Protein AF-X1CML1-F1 (afdb_monomer)

Organism: NCBI:txid412755

InterPro domains:
  IPR011712 Signal transduction histidine kinase, subgroup 3, dimerisation and phosphoacceptor domain [PF07730] (137-203)
  IPR036890 Histidine kinase/HSP90-like ATPase superfamily [G3DSA:3.30.565.10] (212-303)
  IPR036890 Histidine kinase/HSP90-like ATPase superfamily [SSF55874] (206-292)
  IPR050482 Sensor Histidine Kinase Two-Component System [PTHR24421] (51-301)

Mean predicted aligned error: 15.42 Å

Nearest PDB structures (foldseek):
  3gig-assembly1_B  TM=4.351E-01  e=1.467E-04  Bacillus subtilis
  3ehg-assembly1_A  TM=7.414E-01  e=1.275E-02  Bacillus subtilis
  3ehf-assembly2_D  TM=4.963E-01  e=2.776E-03  Bacillus subtilis

Radius of gyration: 48.77 Å; Cα contacts (8 Å, |Δi|>4): 291; chains: 1; bounding box: 83×43×148 Å

Structure (mmCIF, N/CA/C/O backbone):
data_AF-X1CML1-F1
#
_entry.id   AF-X1CML1-F1
#
loop_
_atom_site.group_PDB
_atom_site.id
_atom_site.type_symbol
_atom_site.label_atom_id
_atom_site.label_alt_id
_atom_site.label_comp_id
_atom_site.label_asym_id
_atom_site.label_entity_id
_atom_site.label_seq_id
_atom_site.pdbx_PDB_ins_code
_atom_site.Cartn_x
_atom_site.Cartn_y
_atom_site.Cartn_z
_atom_site.occupancy
_atom_site.B_iso_or_equiv
_atom_site.auth_seq_id
_atom_site.auth_comp_id
_atom_site.auth_asym_id
_atom_site.auth_atom_id
_atom_site.pdbx_PDB_model_num
ATOM 1 N N . GLY A 1 1 ? 26.686 1.809 -70.672 1.00 67.31 1 GLY A N 1
ATOM 2 C CA . GLY A 1 1 ? 27.998 1.589 -70.026 1.00 67.31 1 GLY A CA 1
ATOM 3 C C . GLY A 1 1 ? 28.507 2.849 -69.355 1.00 67.31 1 GLY A C 1
ATOM 4 O O . GLY A 1 1 ? 28.421 2.958 -68.142 1.00 67.31 1 GLY A O 1
ATOM 5 N N . ILE A 1 2 ? 28.957 3.831 -70.140 1.00 73.81 2 ILE A N 1
ATOM 6 C CA . ILE A 1 2 ? 29.642 5.040 -69.643 1.00 73.81 2 ILE A CA 1
ATOM 7 C C . ILE A 1 2 ? 28.790 5.858 -68.649 1.00 73.81 2 ILE A C 1
ATOM 9 O O . ILE A 1 2 ? 29.277 6.202 -67.576 1.00 73.81 2 ILE A O 1
ATOM 13 N N . LEU A 1 3 ? 27.500 6.084 -68.936 1.00 79.25 3 LEU A N 1
ATOM 14 C CA . LEU A 1 3 ? 26.585 6.796 -68.023 1.00 79.25 3 LEU A CA 1
ATOM 15 C C . LEU A 1 3 ? 26.390 6.076 -66.675 1.00 79.25 3 LEU A C 1
ATOM 17 O O . LEU A 1 3 ? 26.386 6.716 -65.627 1.00 79.25 3 LEU A O 1
ATOM 21 N N . ALA A 1 4 ? 26.295 4.742 -66.690 1.00 77.06 4 ALA A N 1
ATOM 22 C CA . ALA A 1 4 ? 26.201 3.936 -65.471 1.00 77.06 4 ALA A CA 1
ATOM 23 C C . ALA A 1 4 ? 27.500 4.008 -64.645 1.00 77.06 4 ALA A C 1
ATOM 25 O O . ALA A 1 4 ? 27.450 4.133 -63.422 1.00 77.06 4 ALA A O 1
ATOM 26 N N . GLY A 1 5 ? 28.661 4.024 -65.313 1.00 79.38 5 GLY A N 1
ATOM 27 C CA . GLY A 1 5 ? 29.958 4.243 -64.667 1.00 79.38 5 GLY A CA 1
ATOM 28 C C . GLY A 1 5 ? 30.065 5.617 -63.995 1.00 79.38 5 GLY A C 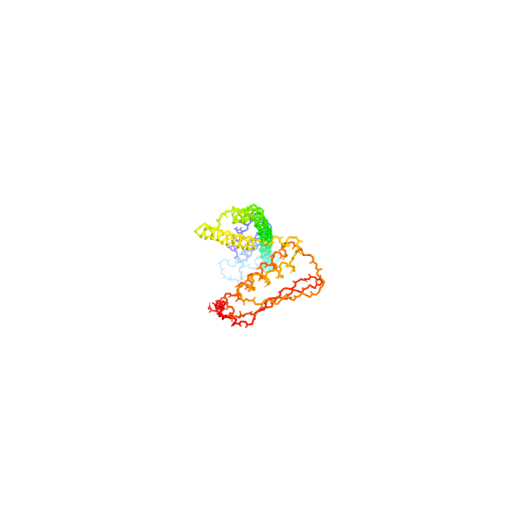1
ATOM 29 O O . GLY A 1 5 ? 30.522 5.715 -62.858 1.00 79.38 5 GLY A O 1
ATOM 30 N N . LEU A 1 6 ? 29.570 6.678 -64.642 1.00 82.94 6 LEU A N 1
ATOM 31 C CA . LEU A 1 6 ? 29.530 8.026 -64.059 1.00 82.94 6 LEU A CA 1
ATOM 32 C C . LEU A 1 6 ? 28.611 8.106 -62.828 1.00 82.94 6 LEU A C 1
ATOM 34 O O . LEU A 1 6 ? 28.981 8.730 -61.831 1.00 82.94 6 LEU A O 1
ATOM 38 N N . GLY A 1 7 ? 27.451 7.442 -62.863 1.00 84.75 7 GLY A N 1
ATOM 39 C CA . GLY A 1 7 ? 26.531 7.367 -61.723 1.00 84.75 7 GLY A CA 1
ATOM 40 C C . GLY A 1 7 ? 27.147 6.672 -60.504 1.00 84.75 7 GLY A C 1
ATOM 41 O O . GLY A 1 7 ? 27.091 7.200 -59.392 1.00 84.75 7 GLY A O 1
ATOM 42 N N . LEU A 1 8 ? 27.811 5.532 -60.712 1.00 84.75 8 LEU A N 1
ATOM 43 C CA . LEU A 1 8 ? 28.500 4.800 -59.642 1.00 84.75 8 LEU A CA 1
ATOM 44 C C . LEU A 1 8 ? 29.708 5.567 -59.093 1.00 84.75 8 LEU A C 1
ATOM 46 O O . LEU A 1 8 ? 29.960 5.523 -57.891 1.00 84.75 8 LEU A O 1
ATOM 50 N N . ARG A 1 9 ? 30.419 6.324 -59.937 1.00 86.75 9 ARG A N 1
ATOM 51 C CA . ARG A 1 9 ? 31.529 7.180 -59.497 1.00 86.75 9 ARG A CA 1
ATOM 52 C C . ARG A 1 9 ? 31.056 8.313 -58.585 1.00 86.75 9 ARG A C 1
ATOM 54 O O . ARG A 1 9 ? 31.696 8.552 -57.566 1.00 86.75 9 ARG A O 1
ATOM 61 N N . ARG A 1 10 ? 29.934 8.971 -58.903 1.00 87.75 10 ARG A N 1
ATOM 62 C CA . ARG A 1 10 ? 29.333 9.983 -58.010 1.00 87.75 10 ARG A CA 1
ATOM 63 C C . ARG A 1 10 ? 28.918 9.373 -56.674 1.00 87.75 10 ARG A C 1
ATOM 65 O O . ARG A 1 10 ? 29.202 9.941 -55.627 1.00 87.75 10 ARG A O 1
ATO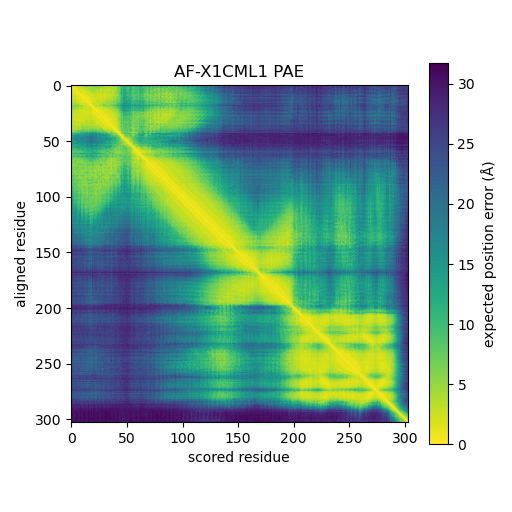M 72 N N . ARG A 1 11 ? 28.312 8.183 -56.707 1.00 85.88 11 ARG A N 1
ATOM 73 C CA . ARG A 1 11 ? 27.914 7.463 -55.491 1.00 85.88 11 ARG A CA 1
ATOM 74 C C . ARG A 1 11 ? 29.116 7.041 -54.647 1.00 85.88 11 ARG A C 1
ATOM 76 O O . ARG A 1 11 ? 29.052 7.128 -53.430 1.00 85.88 11 ARG A O 1
ATOM 83 N N . ALA A 1 12 ? 30.227 6.661 -55.278 1.00 85.00 12 ALA A N 1
ATOM 84 C CA . ALA A 1 12 ? 31.472 6.386 -54.572 1.00 85.00 12 ALA A CA 1
ATOM 85 C C . ALA A 1 12 ? 32.023 7.625 -53.852 1.00 85.00 12 ALA A C 1
ATOM 87 O O . ALA A 1 12 ? 32.421 7.507 -52.702 1.00 85.00 12 ALA A O 1
ATOM 88 N N . GLN A 1 13 ? 32.003 8.797 -54.497 1.00 86.44 13 GLN A N 1
ATOM 89 C CA . GLN A 1 13 ? 32.448 10.055 -53.880 1.00 86.44 13 GLN A CA 1
ATOM 90 C C . GLN A 1 13 ? 31.573 10.452 -52.688 1.00 86.44 13 GLN A C 1
ATOM 92 O O . GLN A 1 13 ? 32.092 10.880 -51.665 1.00 86.44 13 GLN A O 1
ATOM 97 N N . GLN A 1 14 ? 30.257 10.267 -52.798 1.00 86.88 14 GLN A N 1
ATOM 98 C CA . GLN A 1 14 ? 29.329 10.534 -51.699 1.00 86.88 14 GLN A CA 1
ATOM 99 C C . GLN A 1 14 ? 29.583 9.602 -50.502 1.00 86.88 14 GLN A C 1
ATOM 101 O O . GLN A 1 14 ? 29.662 10.053 -49.367 1.00 86.88 14 GLN A O 1
ATOM 106 N N . VAL A 1 15 ? 29.788 8.310 -50.760 1.00 87.06 15 VAL A N 1
ATOM 107 C CA . VAL A 1 15 ? 30.087 7.309 -49.722 1.00 87.06 15 VAL A CA 1
ATOM 108 C C . VAL A 1 15 ? 31.471 7.532 -49.084 1.00 87.06 15 VAL A C 1
ATOM 110 O O . VAL A 1 15 ? 31.655 7.249 -47.903 1.00 87.06 15 VAL A O 1
ATOM 113 N N . GLU A 1 16 ? 32.441 8.060 -49.836 1.00 87.31 16 GLU A N 1
ATOM 114 C CA . GLU A 1 16 ? 33.771 8.455 -49.335 1.00 87.31 16 GLU A CA 1
ATOM 115 C C . GLU A 1 16 ? 33.676 9.679 -48.406 1.00 87.31 16 GLU A C 1
ATOM 117 O O . GLU A 1 16 ? 34.306 9.703 -47.355 1.00 87.31 16 GLU A O 1
ATOM 122 N N . GLN A 1 17 ? 32.808 10.649 -48.719 1.00 86.69 17 GLN A N 1
ATOM 123 C CA . GLN A 1 17 ? 32.516 11.783 -47.827 1.00 86.69 17 GLN A CA 1
ATOM 124 C C . GLN A 1 17 ? 31.834 11.356 -46.519 1.00 86.69 17 GLN A C 1
ATOM 126 O O . GLN A 1 17 ? 31.996 12.014 -45.497 1.00 86.69 17 GLN A O 1
ATOM 131 N N . GLU A 1 18 ? 31.109 10.238 -46.533 1.00 84.81 18 GLU A N 1
ATOM 132 C CA . GLU A 1 18 ? 30.499 9.621 -45.349 1.00 84.81 18 GLU A CA 1
ATOM 133 C C . GLU A 1 18 ? 31.487 8.732 -44.559 1.00 84.81 18 GLU A C 1
ATOM 135 O O . GLU A 1 18 ? 31.080 8.029 -43.636 1.00 84.81 18 GLU A O 1
ATOM 140 N N . GLY A 1 19 ? 32.780 8.731 -44.917 1.00 83.44 19 GLY A N 1
ATOM 141 C CA . GLY A 1 19 ? 33.841 7.994 -44.217 1.00 83.44 19 GLY A CA 1
ATOM 142 C C . GLY A 1 19 ? 33.873 6.487 -44.499 1.00 83.44 19 GLY A C 1
ATOM 143 O O . GLY A 1 19 ? 34.528 5.729 -43.784 1.00 83.44 19 GLY A O 1
ATOM 144 N N . ARG A 1 20 ? 33.161 6.013 -45.531 1.00 81.19 20 ARG A N 1
ATOM 145 C CA . ARG A 1 20 ? 33.022 4.582 -45.861 1.00 81.19 20 ARG A CA 1
ATOM 146 C C . ARG A 1 20 ? 33.944 4.167 -47.009 1.00 81.19 20 ARG A C 1
ATOM 148 O O . ARG A 1 20 ? 33.506 3.683 -48.058 1.00 81.19 20 ARG A O 1
ATOM 155 N N . ASP A 1 21 ? 35.249 4.298 -46.791 1.00 83.94 21 ASP A N 1
ATOM 156 C CA . ASP A 1 21 ? 36.294 4.130 -47.816 1.00 83.94 21 ASP A CA 1
ATOM 157 C C . ASP A 1 21 ? 36.277 2.768 -48.525 1.00 83.94 21 ASP A C 1
ATOM 159 O O . ASP A 1 21 ? 36.508 2.674 -49.737 1.00 83.94 21 ASP A O 1
ATOM 163 N N . ASN A 1 22 ? 35.968 1.694 -47.791 1.00 81.50 22 ASN A N 1
ATOM 164 C CA . ASN A 1 22 ? 35.892 0.340 -48.343 1.00 81.50 22 ASN A CA 1
ATOM 165 C C . ASN A 1 22 ? 34.715 0.173 -49.314 1.00 81.50 22 ASN A C 1
ATOM 167 O O . ASN A 1 22 ? 34.867 -0.442 -50.374 1.00 81.50 22 ASN A O 1
ATOM 171 N N . LEU A 1 23 ? 33.557 0.752 -48.993 1.00 83.56 23 LEU A N 1
ATOM 172 C CA . LEU A 1 23 ? 32.376 0.724 -49.854 1.00 83.56 23 LEU A CA 1
ATOM 173 C C . LEU A 1 23 ? 32.568 1.647 -51.069 1.00 83.56 23 LEU A C 1
ATOM 175 O O . LEU A 1 23 ? 32.276 1.254 -52.202 1.00 83.56 23 LEU A O 1
ATOM 179 N N . ALA A 1 24 ? 33.170 2.823 -50.865 1.00 85.88 24 ALA A N 1
ATOM 180 C CA . ALA A 1 24 ? 33.556 3.734 -51.941 1.00 85.88 24 ALA A CA 1
ATOM 181 C C . ALA A 1 24 ? 34.539 3.080 -52.930 1.00 85.88 24 ALA A C 1
ATOM 183 O O . ALA A 1 24 ? 34.418 3.243 -54.147 1.00 85.88 24 ALA A O 1
ATOM 184 N N . ARG A 1 25 ? 35.501 2.284 -52.441 1.00 86.19 25 ARG A N 1
ATOM 185 C CA . ARG A 1 25 ? 36.434 1.521 -53.289 1.00 86.19 25 ARG A CA 1
ATOM 186 C C . ARG A 1 25 ? 35.708 0.504 -54.175 1.00 86.19 25 ARG A C 1
ATOM 188 O O . ARG A 1 25 ? 36.001 0.441 -55.367 1.00 86.19 25 ARG A O 1
ATOM 195 N N . ARG A 1 26 ? 34.726 -0.231 -53.637 1.00 85.38 26 ARG A N 1
ATOM 196 C CA . ARG A 1 26 ? 33.908 -1.195 -54.406 1.00 85.38 26 ARG A CA 1
ATOM 197 C C . ARG A 1 26 ? 33.092 -0.505 -55.502 1.00 85.38 26 ARG A C 1
ATOM 199 O O . ARG A 1 26 ? 33.099 -0.950 -56.650 1.00 85.38 26 ARG A O 1
ATOM 206 N N . PHE A 1 27 ? 32.470 0.637 -55.195 1.00 86.62 27 PHE A N 1
ATOM 207 C CA . PHE A 1 27 ? 31.751 1.432 -56.198 1.00 86.62 27 PHE A CA 1
ATOM 208 C C . PHE A 1 27 ? 32.676 2.030 -57.273 1.00 86.62 27 PHE A C 1
ATOM 210 O O . PHE A 1 27 ? 32.288 2.068 -58.442 1.00 86.62 27 PHE A O 1
ATOM 217 N N . ARG A 1 28 ? 33.911 2.432 -56.931 1.00 86.94 28 ARG A N 1
ATOM 218 C CA . ARG A 1 28 ? 34.923 2.894 -57.906 1.00 86.94 28 ARG A CA 1
ATOM 219 C C . ARG A 1 28 ? 35.336 1.797 -58.888 1.00 86.94 28 ARG A C 1
ATOM 221 O O . ARG A 1 28 ? 35.380 2.058 -60.090 1.00 86.94 28 ARG A O 1
ATOM 228 N N . TRP A 1 29 ? 35.591 0.580 -58.407 1.00 84.69 29 TRP A N 1
ATOM 229 C CA . TRP A 1 29 ? 35.926 -0.554 -59.276 1.00 84.69 29 TRP A CA 1
ATOM 230 C C . TRP A 1 29 ? 34.762 -0.951 -60.185 1.00 84.69 29 TRP A C 1
ATOM 232 O O . TRP A 1 29 ? 34.973 -1.165 -61.377 1.00 84.69 29 TRP A O 1
ATOM 242 N N . ALA A 1 30 ? 33.527 -0.956 -59.673 1.00 83.06 30 ALA A N 1
ATOM 243 C CA . ALA A 1 30 ? 32.340 -1.167 -60.501 1.00 83.06 30 ALA A CA 1
ATOM 244 C C . ALA A 1 30 ? 32.170 -0.056 -61.559 1.00 83.06 30 ALA A C 1
ATOM 246 O O . ALA A 1 30 ? 31.867 -0.347 -62.716 1.00 83.06 30 ALA A O 1
ATOM 247 N N . ALA A 1 31 ? 32.419 1.210 -61.202 1.00 86.56 31 ALA A N 1
ATOM 248 C CA . ALA A 1 31 ? 32.359 2.344 -62.125 1.00 86.56 31 ALA A CA 1
ATOM 249 C C . ALA A 1 31 ? 33.382 2.235 -63.269 1.00 86.56 31 ALA A C 1
ATOM 251 O O . ALA A 1 31 ? 33.023 2.422 -64.434 1.00 86.56 31 ALA A O 1
ATOM 252 N N . LEU A 1 32 ? 34.635 1.892 -62.942 1.00 86.44 32 LEU A N 1
ATOM 253 C CA . LEU A 1 32 ? 35.688 1.596 -63.920 1.00 86.44 32 LEU A CA 1
ATOM 254 C C . LEU A 1 32 ? 35.286 0.406 -64.802 1.00 86.44 32 LEU A C 1
ATOM 256 O O . LEU A 1 32 ? 35.415 0.460 -66.026 1.00 86.44 32 LEU A O 1
ATOM 260 N N . GLY A 1 33 ? 34.686 -0.600 -64.165 1.00 82.12 33 GLY A N 1
ATOM 261 C CA . GLY A 1 33 ? 33.964 -1.713 -64.760 1.00 82.12 33 GLY A CA 1
ATOM 262 C C . GLY A 1 33 ? 33.080 -1.309 -65.943 1.00 82.12 33 GLY A C 1
ATOM 263 O O . GLY A 1 33 ? 33.308 -1.660 -67.103 1.00 82.12 33 GLY A O 1
ATOM 264 N N . PHE A 1 34 ? 32.056 -0.518 -65.633 1.00 84.19 34 PHE A N 1
ATOM 265 C CA . PHE A 1 34 ? 31.050 -0.054 -66.586 1.00 84.19 34 PHE A CA 1
ATOM 266 C C . PHE A 1 34 ? 31.588 0.919 -67.643 1.00 84.19 34 PHE A C 1
ATOM 268 O O . PHE A 1 34 ? 31.080 0.931 -68.772 1.00 84.19 34 PHE A O 1
ATOM 275 N N . ALA A 1 35 ? 32.593 1.730 -67.300 1.00 82.75 35 ALA A N 1
ATOM 276 C CA . ALA A 1 35 ? 33.241 2.648 -68.232 1.00 82.75 35 ALA A CA 1
ATOM 277 C C . ALA A 1 35 ? 34.026 1.882 -69.307 1.00 82.75 35 ALA A C 1
ATOM 279 O O . ALA A 1 35 ? 33.781 2.085 -70.497 1.00 82.75 35 ALA A O 1
ATOM 280 N N . MET A 1 36 ? 34.879 0.937 -68.898 1.00 80.00 36 MET A N 1
ATOM 281 C CA . MET A 1 36 ? 35.627 0.075 -69.819 1.00 80.00 36 MET A CA 1
ATOM 282 C C . MET A 1 36 ? 34.694 -0.816 -70.642 1.00 80.00 36 MET A C 1
ATOM 284 O O . MET A 1 36 ? 34.845 -0.897 -71.858 1.00 80.00 36 MET A O 1
ATOM 288 N N . TYR A 1 37 ? 33.664 -1.408 -70.025 1.00 78.62 37 TYR A N 1
ATOM 289 C CA . TYR A 1 37 ? 32.653 -2.168 -70.764 1.00 78.62 37 TYR A CA 1
ATOM 290 C C . TYR A 1 37 ? 31.969 -1.311 -71.843 1.00 78.62 37 TYR A C 1
ATOM 292 O O . TYR A 1 37 ? 31.793 -1.763 -72.972 1.00 78.62 37 TYR A O 1
ATOM 300 N N . GLY A 1 38 ? 31.643 -0.052 -71.528 1.00 79.25 38 GLY A N 1
ATOM 301 C CA . GLY A 1 38 ? 31.105 0.910 -72.491 1.00 79.25 38 GLY A CA 1
ATOM 302 C C . GLY A 1 38 ? 32.050 1.217 -73.655 1.00 79.25 38 GLY A C 1
ATOM 303 O O . GLY A 1 38 ? 31.585 1.279 -74.787 1.00 79.25 38 GLY A O 1
ATOM 304 N N . LEU A 1 39 ? 33.358 1.343 -73.405 1.00 79.62 39 LEU A N 1
ATOM 305 C CA . LEU A 1 39 ? 34.362 1.555 -74.457 1.00 79.62 39 LEU A CA 1
ATOM 306 C C . LEU A 1 39 ? 34.450 0.364 -75.418 1.00 79.62 39 LEU A C 1
ATOM 308 O O . LEU A 1 39 ? 34.566 0.555 -76.624 1.00 79.62 39 LEU A O 1
ATOM 312 N N . THR A 1 40 ? 34.307 -0.870 -74.921 1.00 74.88 40 THR A N 1
ATOM 313 C CA . THR A 1 40 ? 34.318 -2.048 -75.807 1.00 74.88 40 THR A CA 1
ATOM 314 C C . THR A 1 40 ? 33.126 -2.115 -76.767 1.00 74.88 40 THR A C 1
ATOM 316 O O . THR A 1 40 ? 33.189 -2.878 -77.727 1.00 74.88 40 THR A O 1
ATOM 319 N N . GLN A 1 41 ? 32.047 -1.351 -76.540 1.00 72.81 41 GLN A N 1
ATOM 320 C CA . GLN A 1 41 ? 30.880 -1.289 -77.437 1.00 72.81 41 GLN A CA 1
ATOM 321 C C . GLN A 1 41 ? 31.132 -0.441 -78.692 1.00 72.81 41 GLN A C 1
ATOM 323 O O . GLN A 1 41 ? 30.349 -0.510 -79.631 1.00 72.81 41 GLN A O 1
ATOM 328 N N . ILE A 1 42 ? 32.227 0.328 -78.725 1.00 74.00 42 ILE A N 1
ATOM 329 C CA . ILE A 1 42 ? 32.651 1.092 -79.908 1.00 74.00 42 ILE A CA 1
ATOM 330 C C . ILE A 1 42 ? 33.073 0.136 -81.041 1.00 74.00 42 ILE A C 1
ATOM 332 O O . ILE A 1 42 ? 32.903 0.455 -82.212 1.00 74.00 42 ILE A O 1
ATOM 336 N N . PHE A 1 43 ? 33.541 -1.071 -80.694 1.00 67.12 43 PHE A N 1
ATOM 337 C CA . PHE A 1 43 ? 33.844 -2.135 -81.650 1.00 67.12 43 PHE A CA 1
ATOM 338 C C . PHE A 1 43 ? 32.583 -2.939 -81.988 1.00 67.12 43 PHE A C 1
ATOM 340 O O . PHE A 1 43 ? 32.073 -3.711 -81.162 1.00 67.12 43 PHE A O 1
ATOM 347 N N . VAL A 1 44 ? 32.103 -2.758 -83.218 1.00 65.56 44 VAL A N 1
ATOM 348 C CA . VAL A 1 44 ? 30.919 -3.429 -83.774 1.00 65.56 44 VAL A CA 1
ATOM 349 C C . VAL A 1 44 ? 31.369 -4.622 -84.634 1.00 65.56 44 VAL A C 1
ATOM 351 O O . VAL A 1 44 ? 32.548 -4.745 -84.977 1.00 65.56 44 VAL A O 1
ATOM 354 N N . GLY A 1 45 ? 30.463 -5.561 -84.919 1.00 63.62 45 GLY A N 1
ATOM 355 C CA . GLY A 1 45 ? 30.736 -6.646 -85.869 1.00 63.62 45 GLY A CA 1
ATOM 356 C C . GLY A 1 45 ? 31.035 -6.116 -87.283 1.00 63.62 45 GLY A C 1
ATOM 357 O O . GLY A 1 45 ? 30.741 -4.952 -87.560 1.00 63.62 45 GLY A O 1
ATOM 358 N N . PRO A 1 46 ? 31.610 -6.945 -88.175 1.00 58.56 46 PRO A N 1
ATOM 359 C CA . PRO A 1 46 ? 31.896 -6.554 -89.553 1.00 58.56 46 PRO A CA 1
ATOM 360 C C . PRO A 1 46 ? 30.607 -6.126 -90.258 1.00 58.56 46 PRO A C 1
ATOM 362 O O . PRO A 1 46 ? 29.729 -6.948 -90.508 1.00 58.56 46 PRO A O 1
ATOM 365 N N . ILE A 1 47 ? 30.491 -4.833 -90.547 1.00 60.97 47 ILE A N 1
ATOM 366 C CA . ILE A 1 47 ? 29.419 -4.249 -91.349 1.00 60.97 47 ILE A CA 1
ATOM 367 C C . ILE A 1 47 ? 30.096 -3.287 -92.324 1.00 60.97 47 ILE A C 1
ATOM 369 O O . ILE A 1 47 ? 30.890 -2.444 -91.901 1.00 60.97 47 ILE A O 1
ATOM 373 N N . ASP A 1 48 ? 29.769 -3.393 -93.610 1.00 60.72 48 ASP A N 1
ATOM 374 C CA . ASP A 1 48 ? 30.312 -2.546 -94.680 1.00 60.72 48 ASP A CA 1
ATOM 375 C C . ASP A 1 48 ? 29.652 -1.157 -94.691 1.00 60.72 48 ASP A C 1
ATOM 377 O O . ASP A 1 48 ? 29.060 -0.713 -95.671 1.00 60.72 48 ASP A O 1
ATOM 381 N N . MET A 1 49 ? 29.717 -0.457 -93.560 1.00 64.75 49 MET A N 1
ATOM 382 C CA . MET A 1 49 ? 29.306 0.938 -93.431 1.00 64.75 49 MET A CA 1
ATOM 383 C C . MET A 1 49 ? 30.366 1.707 -92.645 1.00 64.75 49 MET A C 1
ATOM 385 O O . MET A 1 49 ? 30.918 1.214 -91.664 1.00 64.75 49 MET A O 1
ATOM 389 N N . PHE A 1 50 ? 30.659 2.935 -93.060 1.00 60.94 50 PHE A N 1
ATOM 390 C CA . PHE A 1 50 ? 31.545 3.834 -92.320 1.00 60.94 50 PHE A CA 1
ATOM 391 C C . PHE A 1 50 ? 30.843 4.319 -91.031 1.00 60.94 50 PHE A C 1
ATOM 393 O O . PHE A 1 50 ? 29.683 4.725 -91.122 1.00 60.94 50 PHE A O 1
ATOM 400 N N . PRO A 1 51 ? 31.474 4.302 -89.834 1.00 57.12 51 PRO A N 1
ATOM 401 C CA . PRO A 1 51 ? 32.873 3.977 -89.525 1.00 57.12 51 PRO A CA 1
ATOM 402 C C . PRO A 1 51 ? 33.104 2.525 -89.044 1.00 57.12 51 PRO A C 1
ATOM 404 O O . PRO A 1 51 ? 34.181 2.211 -88.534 1.00 57.12 51 PRO A O 1
ATOM 407 N N . ALA A 1 52 ? 32.115 1.630 -89.155 1.00 59.72 52 ALA A N 1
ATOM 408 C CA . ALA A 1 52 ? 32.205 0.247 -88.667 1.00 59.72 52 ALA A CA 1
ATOM 409 C C . ALA A 1 52 ? 33.310 -0.567 -89.368 1.00 59.72 52 ALA A C 1
ATOM 411 O O . ALA A 1 52 ? 33.929 -1.428 -88.745 1.00 59.72 52 ALA A O 1
ATOM 412 N N . ASN A 1 53 ? 33.633 -0.234 -90.621 1.00 61.47 53 ASN A N 1
ATOM 413 C CA . ASN A 1 53 ? 34.786 -0.784 -91.339 1.00 61.47 53 ASN A CA 1
ATOM 414 C C . ASN A 1 53 ? 36.149 -0.409 -90.712 1.00 61.47 53 ASN A C 1
ATOM 416 O O . ASN A 1 53 ? 37.094 -1.187 -90.810 1.00 61.47 53 ASN A O 1
ATOM 420 N N . MET A 1 54 ? 36.253 0.744 -90.041 1.00 58.88 54 MET A N 1
ATOM 421 C CA . MET A 1 54 ? 37.470 1.203 -89.354 1.00 58.88 54 MET A CA 1
ATOM 422 C C . MET A 1 54 ? 37.557 0.709 -87.903 1.00 58.88 54 MET A C 1
ATOM 424 O O . MET A 1 54 ? 38.654 0.558 -87.370 1.00 58.88 54 MET A O 1
ATOM 428 N N . ILE A 1 55 ? 36.416 0.446 -87.256 1.00 62.28 55 ILE A N 1
ATOM 429 C CA . ILE A 1 55 ? 36.324 0.060 -85.839 1.00 62.28 55 ILE A CA 1
ATOM 430 C C . ILE A 1 55 ? 35.600 -1.288 -85.706 1.00 62.28 55 ILE A C 1
ATOM 432 O O . ILE A 1 55 ? 34.524 -1.410 -85.118 1.00 62.28 55 ILE A O 1
ATOM 436 N N . ASN A 1 56 ? 36.209 -2.329 -86.271 1.00 67.50 56 ASN A N 1
ATOM 437 C CA . ASN A 1 56 ? 35.677 -3.688 -86.236 1.00 67.50 56 ASN A CA 1
ATOM 438 C C . ASN A 1 56 ? 36.395 -4.543 -85.179 1.00 67.50 56 ASN A C 1
ATOM 440 O O . ASN A 1 56 ? 37.598 -4.407 -84.945 1.00 67.50 56 ASN A O 1
ATOM 444 N N . SER A 1 57 ? 35.668 -5.488 -84.588 1.00 70.00 57 SER A N 1
ATOM 445 C CA . SER A 1 57 ? 36.210 -6.573 -83.761 1.00 70.00 57 SER A CA 1
ATOM 446 C C . SER A 1 57 ? 37.461 -7.253 -84.348 1.00 70.00 57 SER A C 1
ATOM 448 O O . SER A 1 57 ? 38.392 -7.531 -83.597 1.00 70.00 57 SER A O 1
ATOM 450 N N . ALA A 1 58 ? 37.538 -7.452 -85.671 1.00 68.44 58 ALA A N 1
ATOM 451 C CA . ALA A 1 58 ? 38.699 -8.054 -86.340 1.00 68.44 58 ALA A CA 1
ATOM 452 C C . ALA A 1 58 ? 39.976 -7.192 -86.254 1.00 68.44 58 ALA A C 1
ATOM 454 O O . ALA A 1 58 ? 41.064 -7.725 -86.043 1.00 68.44 58 ALA A O 1
ATOM 455 N N . VAL A 1 59 ? 39.843 -5.862 -86.342 1.00 72.31 59 VAL A N 1
ATOM 456 C CA . VAL A 1 59 ? 40.964 -4.912 -86.198 1.00 72.31 59 VAL A CA 1
ATOM 457 C C . VAL A 1 59 ? 41.525 -4.968 -84.777 1.00 72.31 59 VAL A C 1
ATOM 459 O O . VAL A 1 59 ? 42.739 -4.974 -84.583 1.00 72.31 59 VAL A O 1
ATOM 462 N N . PHE A 1 60 ? 40.647 -5.087 -83.777 1.00 75.00 60 PHE A N 1
ATOM 463 C CA . PHE A 1 60 ? 41.067 -5.258 -82.389 1.00 75.00 60 PHE A CA 1
ATOM 464 C C . PHE A 1 60 ? 41.845 -6.562 -82.179 1.00 75.00 60 PHE A C 1
ATOM 466 O O . PHE A 1 60 ? 42.877 -6.539 -81.517 1.00 75.00 60 PHE A O 1
ATOM 473 N N . VAL A 1 61 ? 41.399 -7.684 -82.760 1.00 77.88 61 VAL A N 1
ATOM 474 C CA . VAL A 1 61 ? 42.137 -8.959 -82.663 1.00 77.88 61 VAL A CA 1
ATOM 475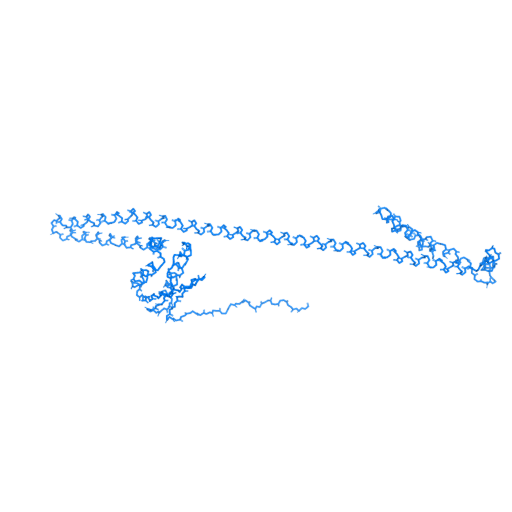 C C . VAL A 1 61 ? 43.519 -8.845 -83.302 1.00 77.88 61 VAL A C 1
ATOM 477 O O . VAL A 1 61 ? 44.488 -9.311 -82.711 1.00 77.88 61 VAL A O 1
ATOM 480 N N . GLY A 1 62 ? 43.627 -8.187 -84.460 1.00 76.38 62 GLY A N 1
ATOM 481 C CA . GLY A 1 62 ? 44.912 -7.962 -85.128 1.00 76.38 62 GLY A CA 1
ATOM 482 C C . GLY A 1 62 ? 45.895 -7.121 -84.305 1.00 76.38 62 GLY A C 1
ATOM 483 O O . GLY A 1 62 ? 47.095 -7.365 -84.359 1.00 76.38 62 GLY A O 1
ATOM 484 N N . PHE A 1 63 ? 45.397 -6.166 -83.515 1.00 80.56 63 PHE A N 1
ATOM 485 C CA . PHE A 1 63 ? 46.222 -5.327 -82.642 1.00 80.56 63 PHE A CA 1
ATOM 486 C C . PHE A 1 63 ? 46.548 -5.988 -81.291 1.00 80.56 63 PHE A C 1
ATOM 488 O O . PHE A 1 63 ? 47.697 -5.995 -80.862 1.00 80.56 63 PHE A O 1
ATOM 495 N N . ALA A 1 64 ? 45.536 -6.516 -80.600 1.00 77.56 64 ALA A N 1
ATOM 496 C CA . ALA A 1 64 ? 45.648 -7.001 -79.224 1.00 77.56 64 ALA A CA 1
ATOM 497 C C . ALA A 1 64 ? 46.026 -8.489 -79.121 1.00 77.56 64 ALA A C 1
ATOM 499 O O . ALA A 1 64 ? 46.431 -8.944 -78.055 1.00 77.56 64 ALA A O 1
ATOM 500 N N . GLY A 1 65 ? 45.871 -9.260 -80.201 1.00 82.88 65 GLY A N 1
ATOM 501 C CA . GLY A 1 65 ? 46.181 -10.691 -80.247 1.00 82.88 65 GLY A CA 1
ATOM 502 C C . GLY A 1 65 ? 45.103 -11.614 -79.663 1.00 82.88 65 GLY A C 1
ATOM 503 O O . GLY A 1 65 ? 45.322 -12.821 -79.596 1.00 82.88 65 GLY A O 1
ATOM 504 N N . PHE A 1 66 ? 43.940 -11.097 -79.244 1.00 84.31 66 PHE A N 1
ATOM 505 C CA . PHE A 1 66 ? 42.840 -11.904 -78.695 1.00 84.31 66 PHE A CA 1
ATOM 506 C C . PHE A 1 66 ? 41.445 -11.279 -78.933 1.00 84.31 66 PHE A C 1
ATOM 508 O O . PHE A 1 66 ? 41.335 -10.072 -79.167 1.00 84.31 66 PHE A O 1
ATOM 515 N N . PRO A 1 67 ? 40.347 -12.064 -78.845 1.00 84.50 67 PRO A N 1
ATOM 516 C CA . PRO A 1 67 ? 38.983 -11.563 -79.036 1.00 84.50 67 PRO A CA 1
ATOM 517 C C . PRO A 1 67 ? 38.526 -10.582 -77.947 1.00 84.50 67 PRO A C 1
ATOM 519 O O . PRO A 1 67 ? 38.582 -10.883 -76.755 1.00 84.50 67 PRO A O 1
ATOM 522 N N . VAL A 1 68 ? 37.923 -9.457 -78.350 1.00 78.44 68 VAL A N 1
ATOM 523 C CA . VAL A 1 68 ? 37.317 -8.456 -77.439 1.00 78.44 68 VAL A CA 1
ATOM 524 C C . VAL A 1 68 ? 36.259 -9.050 -76.486 1.00 78.44 68 VAL A C 1
ATOM 526 O O . VAL A 1 68 ? 35.987 -8.501 -75.417 1.00 78.44 68 VAL A O 1
ATOM 529 N N . GLN A 1 69 ? 35.677 -10.200 -76.844 1.00 82.94 69 GLN A N 1
ATOM 530 C CA . GLN A 1 69 ? 34.719 -10.940 -76.019 1.00 82.94 69 GLN A CA 1
ATOM 531 C C . GLN A 1 69 ? 35.311 -11.371 -74.667 1.00 82.94 69 GLN A C 1
ATOM 533 O O . GLN A 1 69 ? 34.598 -11.326 -73.666 1.00 82.94 69 GLN A O 1
ATOM 538 N N . LEU A 1 70 ? 36.609 -11.700 -74.607 1.00 84.06 70 LEU A N 1
ATOM 539 C CA . LEU A 1 70 ? 37.282 -12.065 -73.355 1.00 84.06 70 LEU A CA 1
ATOM 540 C C . LEU A 1 70 ? 37.341 -10.883 -72.378 1.00 84.06 70 LEU A C 1
ATOM 542 O O . LEU A 1 70 ? 37.065 -11.056 -71.192 1.00 84.06 70 LEU A O 1
ATOM 546 N N . ILE A 1 71 ? 37.597 -9.665 -72.876 1.00 82.62 71 ILE A N 1
ATOM 547 C CA . ILE A 1 71 ? 37.529 -8.445 -72.055 1.00 82.62 71 ILE A CA 1
ATOM 548 C C . ILE A 1 71 ? 36.097 -8.224 -71.577 1.00 82.62 71 ILE A C 1
ATOM 550 O O . ILE A 1 71 ? 35.885 -8.005 -70.391 1.00 82.62 71 ILE A O 1
ATOM 554 N N . ARG A 1 72 ? 35.094 -8.310 -72.462 1.00 80.69 72 ARG A N 1
ATOM 555 C CA . ARG A 1 72 ? 33.686 -8.121 -72.064 1.00 80.69 72 ARG A CA 1
ATOM 556 C C . ARG A 1 72 ? 33.271 -9.095 -70.957 1.00 80.69 72 ARG A C 1
ATOM 558 O O . ARG A 1 72 ? 32.636 -8.662 -69.999 1.00 80.69 72 ARG A O 1
ATOM 565 N N . ALA A 1 73 ? 33.672 -10.363 -71.059 1.00 86.56 73 ALA A N 1
ATOM 566 C CA . ALA A 1 73 ? 33.411 -11.378 -70.042 1.00 86.56 73 ALA A CA 1
ATOM 567 C C . ALA A 1 73 ? 34.124 -11.066 -68.713 1.00 86.56 73 ALA A C 1
ATOM 569 O O . ALA A 1 73 ? 33.477 -11.038 -67.667 1.00 86.56 73 ALA A O 1
ATOM 570 N N . ALA A 1 74 ? 35.422 -10.745 -68.744 1.00 86.12 74 ALA A N 1
ATOM 571 C CA . ALA A 1 74 ? 36.185 -10.385 -67.546 1.00 86.12 74 ALA A CA 1
ATOM 572 C C . ALA A 1 74 ? 35.619 -9.134 -66.848 1.00 86.12 74 ALA A C 1
ATOM 574 O O . ALA A 1 74 ? 35.481 -9.096 -65.626 1.00 86.12 74 ALA A O 1
ATOM 575 N N . MET A 1 75 ? 35.222 -8.127 -67.629 1.00 82.06 75 MET A N 1
ATOM 576 C CA . MET A 1 75 ? 34.606 -6.902 -67.125 1.00 82.06 75 MET A CA 1
ATOM 577 C C . MET A 1 75 ? 33.225 -7.158 -66.520 1.00 82.06 75 MET A C 1
ATOM 579 O O . MET A 1 75 ? 32.913 -6.593 -65.473 1.00 82.06 75 MET A O 1
ATOM 583 N N . ALA A 1 76 ? 32.410 -8.020 -67.136 1.00 84.62 76 ALA A N 1
ATOM 584 C CA . ALA A 1 76 ? 31.118 -8.415 -66.584 1.00 84.62 76 ALA A CA 1
ATOM 585 C C . ALA A 1 76 ? 31.283 -9.091 -65.215 1.00 84.62 76 ALA A C 1
ATOM 587 O O . ALA A 1 76 ? 30.599 -8.703 -64.272 1.00 84.62 76 ALA A O 1
ATOM 588 N N . VAL A 1 77 ? 32.241 -10.016 -65.077 1.00 90.25 77 VAL A N 1
ATOM 589 C CA . VAL A 1 77 ? 32.567 -10.666 -63.794 1.00 90.25 77 VAL A CA 1
ATOM 590 C C . VAL A 1 77 ? 33.068 -9.651 -62.761 1.00 90.25 77 VAL A C 1
ATOM 592 O O . VAL A 1 77 ? 32.630 -9.663 -61.612 1.00 90.25 77 VAL A O 1
ATOM 595 N N . LEU A 1 78 ? 33.947 -8.724 -63.154 1.00 86.00 78 LEU A N 1
ATOM 596 C CA . LEU A 1 78 ? 34.453 -7.688 -62.251 1.00 86.00 78 LEU A CA 1
ATOM 597 C C . LEU A 1 78 ? 33.320 -6.795 -61.723 1.00 86.00 78 LEU A C 1
ATOM 599 O O . LEU A 1 78 ? 33.269 -6.500 -60.528 1.00 86.00 78 LEU A O 1
ATOM 603 N N . ILE A 1 79 ? 32.411 -6.368 -62.603 1.00 85.25 79 ILE A N 1
ATOM 604 C CA . ILE A 1 79 ? 31.254 -5.544 -62.241 1.00 85.25 79 ILE A CA 1
ATOM 605 C C . ILE A 1 79 ? 30.342 -6.300 -61.273 1.00 85.25 79 ILE A C 1
ATOM 607 O O . ILE A 1 79 ? 29.982 -5.745 -60.234 1.00 85.25 79 ILE A O 1
ATOM 611 N N . THR A 1 80 ? 29.967 -7.541 -61.597 1.00 90.06 80 THR A N 1
ATOM 612 C CA . THR A 1 80 ? 29.014 -8.315 -60.790 1.00 90.06 80 THR A CA 1
ATOM 613 C C . THR A 1 80 ? 29.566 -8.597 -59.402 1.00 90.06 80 THR A C 1
ATOM 615 O O . THR A 1 80 ? 28.876 -8.334 -58.421 1.00 90.06 80 THR A O 1
ATOM 618 N N . VAL A 1 81 ? 30.826 -9.026 -59.289 1.00 89.38 81 VAL A N 1
ATOM 619 C CA . VAL A 1 81 ? 31.465 -9.287 -57.991 1.00 89.38 81 VAL A CA 1
ATOM 620 C C . VAL A 1 81 ? 31.522 -8.019 -57.137 1.00 89.38 81 VAL A C 1
ATOM 622 O O . VAL A 1 81 ? 31.128 -8.050 -55.971 1.00 89.38 81 VAL A O 1
ATOM 625 N N . ASN A 1 82 ? 31.957 -6.888 -57.704 1.00 82.19 82 ASN A N 1
ATOM 626 C CA . ASN A 1 82 ? 32.038 -5.634 -56.949 1.00 82.19 82 ASN A CA 1
ATOM 627 C C . ASN A 1 82 ? 30.657 -5.117 -56.528 1.00 82.19 82 ASN A C 1
ATOM 629 O O . ASN A 1 82 ? 30.511 -4.603 -55.418 1.00 82.19 82 ASN A O 1
ATOM 633 N N . LEU A 1 83 ? 29.640 -5.267 -57.381 1.00 87.75 83 LEU A N 1
ATOM 634 C CA . LEU A 1 83 ? 28.278 -4.849 -57.065 1.00 87.75 83 LEU A CA 1
ATOM 635 C C . LEU A 1 83 ? 27.658 -5.728 -55.971 1.00 87.75 83 LEU A C 1
ATOM 637 O O . LEU A 1 83 ? 27.093 -5.192 -55.023 1.00 87.75 83 LEU A O 1
ATOM 641 N N . ILE A 1 84 ? 27.827 -7.053 -56.052 1.00 90.62 84 ILE A N 1
ATOM 642 C CA . ILE A 1 84 ? 27.365 -7.998 -55.023 1.00 90.62 84 ILE A CA 1
ATOM 643 C C . ILE A 1 84 ? 28.019 -7.671 -53.679 1.00 90.62 84 ILE A C 1
ATOM 645 O O . ILE A 1 84 ? 27.331 -7.530 -52.672 1.00 90.62 84 ILE A O 1
ATOM 649 N N . GLN A 1 85 ? 29.339 -7.474 -53.656 1.00 87.88 85 GLN A N 1
ATOM 650 C CA . GLN A 1 85 ? 30.042 -7.105 -52.429 1.00 87.88 85 GLN A CA 1
ATOM 651 C C . GLN A 1 85 ? 29.598 -5.742 -51.880 1.00 87.88 85 GLN A C 1
ATOM 653 O O . GLN A 1 85 ? 29.596 -5.547 -50.665 1.00 87.88 85 GLN A O 1
ATOM 658 N N . ALA A 1 86 ? 29.260 -4.777 -52.738 1.00 85.94 86 ALA A N 1
ATOM 659 C CA . ALA A 1 86 ? 28.746 -3.482 -52.298 1.00 85.94 86 ALA A CA 1
ATOM 660 C C . ALA A 1 86 ? 27.353 -3.615 -51.661 1.00 85.94 86 ALA A C 1
ATOM 662 O O . ALA A 1 86 ? 27.121 -3.048 -50.597 1.00 85.94 86 ALA A O 1
ATOM 663 N N . ILE A 1 87 ? 26.462 -4.406 -52.266 1.00 88.88 87 ILE A N 1
ATOM 664 C CA . ILE A 1 87 ? 25.121 -4.685 -51.730 1.00 88.88 87 ILE A CA 1
ATOM 665 C C . ILE A 1 87 ? 25.227 -5.379 -50.367 1.00 88.88 87 ILE A C 1
ATOM 667 O O . ILE A 1 87 ? 24.685 -4.876 -49.386 1.00 88.88 87 ILE A O 1
ATOM 671 N N . GLN A 1 88 ? 26.020 -6.450 -50.273 1.00 90.12 88 GLN A N 1
ATOM 672 C CA . GLN A 1 88 ? 26.213 -7.198 -49.025 1.00 90.12 88 GLN A CA 1
ATOM 673 C C . GLN A 1 88 ? 26.805 -6.345 -47.895 1.00 90.12 88 GLN A C 1
ATOM 675 O O . GLN A 1 88 ? 26.493 -6.561 -46.728 1.00 90.12 88 GLN A O 1
ATOM 680 N N . ALA A 1 89 ? 27.682 -5.385 -48.207 1.00 88.81 89 ALA A N 1
ATOM 681 C CA . ALA A 1 89 ? 28.211 -4.472 -47.193 1.00 88.81 89 ALA A CA 1
ATOM 682 C C . ALA A 1 89 ? 27.117 -3.564 -46.617 1.00 88.81 89 ALA A C 1
ATOM 684 O O . ALA A 1 89 ? 27.041 -3.400 -45.404 1.00 88.81 89 ALA A O 1
ATOM 685 N N . VAL A 1 90 ? 26.248 -3.026 -47.477 1.00 89.00 90 VAL A N 1
ATOM 686 C CA . VAL A 1 90 ? 25.131 -2.172 -47.050 1.00 89.00 90 VAL A CA 1
ATOM 687 C C . VAL A 1 90 ? 24.098 -2.963 -46.241 1.00 89.00 90 VAL A C 1
ATOM 689 O O . VAL A 1 90 ? 23.567 -2.444 -45.263 1.00 89.00 90 VAL A O 1
ATOM 692 N N . GLU A 1 91 ? 23.814 -4.209 -46.621 1.00 90.50 91 GLU A N 1
ATOM 693 C CA . GLU A 1 91 ? 22.901 -5.086 -45.874 1.00 90.50 91 GLU A CA 1
ATOM 694 C C . GLU A 1 91 ? 23.422 -5.376 -44.462 1.00 90.50 91 GLU A C 1
ATOM 696 O O . GLU A 1 91 ? 22.689 -5.175 -43.496 1.00 90.50 91 GLU A O 1
ATOM 701 N N . ARG A 1 92 ? 24.706 -5.730 -44.324 1.00 91.44 92 ARG A N 1
ATOM 702 C CA . ARG A 1 92 ? 25.328 -5.975 -43.011 1.00 91.44 92 ARG A CA 1
ATOM 703 C C . ARG A 1 92 ? 25.310 -4.746 -42.108 1.00 91.44 92 ARG A C 1
ATOM 705 O O . ARG A 1 92 ? 25.039 -4.877 -40.919 1.00 91.44 92 ARG A O 1
ATOM 712 N N . GLU A 1 93 ? 25.580 -3.558 -42.655 1.00 89.19 93 GLU A N 1
ATOM 713 C CA . GLU A 1 93 ? 25.491 -2.304 -41.892 1.00 89.19 93 GLU A CA 1
ATOM 714 C C . GLU A 1 93 ? 24.070 -2.087 -41.351 1.00 89.19 93 GLU A C 1
ATOM 716 O O . GLU A 1 93 ? 23.900 -1.741 -40.183 1.00 89.19 93 GLU A O 1
ATOM 721 N N . ARG A 1 94 ? 23.040 -2.334 -42.172 1.00 91.19 94 ARG A N 1
ATOM 722 C CA . ARG A 1 94 ? 21.637 -2.204 -41.751 1.00 91.19 94 ARG A CA 1
ATOM 723 C C . ARG A 1 94 ? 21.252 -3.220 -40.682 1.00 91.19 94 ARG A C 1
ATOM 725 O O . ARG A 1 94 ? 20.587 -2.847 -39.722 1.00 91.19 94 ARG A O 1
ATOM 732 N N . GLU A 1 95 ? 21.665 -4.476 -40.828 1.00 93.69 95 GLU A N 1
ATOM 733 C CA . GLU A 1 95 ? 21.423 -5.509 -39.813 1.00 93.69 95 GLU A CA 1
ATOM 734 C C . GLU A 1 95 ? 22.071 -5.136 -38.480 1.00 93.69 95 GLU A C 1
ATOM 736 O O . GLU A 1 95 ? 21.418 -5.193 -37.441 1.00 93.69 95 GLU A O 1
ATOM 741 N N . GLN A 1 96 ? 23.320 -4.668 -38.504 1.00 93.19 96 GLN A N 1
ATOM 742 C CA . GLN A 1 96 ? 24.002 -4.207 -37.296 1.00 93.19 96 GLN A CA 1
ATOM 743 C C . GLN A 1 96 ? 23.292 -3.012 -36.658 1.00 93.19 96 GLN A C 1
ATOM 745 O O . GLN A 1 96 ? 23.096 -3.011 -35.447 1.00 93.19 96 GLN A O 1
ATOM 750 N N . GLN A 1 97 ? 22.855 -2.029 -37.450 1.00 93.94 97 GLN A N 1
ATOM 751 C CA . GLN A 1 97 ? 22.087 -0.887 -36.945 1.00 93.94 97 GLN A CA 1
ATOM 752 C C . GLN A 1 97 ? 20.755 -1.306 -36.312 1.00 93.94 97 GLN A C 1
ATOM 754 O O . GLN A 1 97 ? 20.351 -0.748 -35.295 1.00 93.94 97 GLN A O 1
ATOM 759 N N . LEU A 1 98 ? 20.065 -2.289 -36.894 1.00 95.56 98 LEU A N 1
ATOM 760 C CA . LEU A 1 98 ? 18.827 -2.816 -36.326 1.00 95.56 98 LEU A CA 1
ATOM 761 C C . LEU A 1 98 ? 19.085 -3.544 -35.007 1.00 95.56 98 LEU A C 1
ATOM 763 O O . LEU A 1 98 ? 18.348 -3.326 -34.048 1.00 95.56 98 LEU A O 1
ATOM 767 N N . LEU A 1 99 ? 20.134 -4.364 -34.940 1.00 95.75 99 LEU A N 1
ATOM 768 C CA . LEU A 1 99 ? 20.500 -5.088 -33.724 1.00 95.75 99 LEU A CA 1
ATOM 769 C C . LEU A 1 99 ? 20.897 -4.135 -32.594 1.00 95.75 99 LEU A C 1
ATOM 771 O O . LEU A 1 99 ? 20.417 -4.300 -31.476 1.00 95.75 99 LEU A O 1
ATOM 775 N N . THR A 1 100 ? 21.703 -3.107 -32.874 1.00 96.62 100 THR A N 1
ATOM 776 C CA . THR A 1 100 ? 22.089 -2.117 -31.856 1.00 96.62 100 THR A CA 1
ATOM 777 C C . THR A 1 100 ? 20.894 -1.289 -31.392 1.00 96.62 100 THR A C 1
ATOM 779 O O . THR A 1 100 ? 20.733 -1.070 -30.194 1.00 96.62 100 THR A O 1
ATOM 782 N N . ALA A 1 101 ? 20.002 -0.890 -32.304 1.00 95.56 101 ALA A N 1
ATOM 783 C CA . ALA A 1 101 ? 18.769 -0.194 -31.944 1.00 95.56 101 ALA A CA 1
ATOM 784 C C . ALA A 1 101 ? 17.828 -1.073 -31.100 1.00 95.56 101 ALA A C 1
ATOM 786 O O . ALA A 1 101 ? 17.208 -0.587 -30.153 1.00 95.56 101 ALA A O 1
ATOM 787 N N . GLN A 1 102 ? 17.728 -2.370 -31.411 1.00 96.19 102 GLN A N 1
ATOM 788 C CA . GLN A 1 102 ? 16.959 -3.327 -30.613 1.00 96.19 102 GLN A CA 1
ATOM 789 C C . GLN A 1 102 ? 17.571 -3.533 -29.226 1.00 96.19 102 GLN A C 1
ATOM 791 O O . GLN A 1 102 ? 16.831 -3.521 -28.245 1.00 96.19 102 GLN A O 1
ATOM 796 N N . GLN A 1 103 ? 18.895 -3.671 -29.132 1.00 97.00 103 GLN A N 1
ATOM 797 C CA . GLN A 1 103 ? 19.605 -3.797 -27.857 1.00 97.00 103 GLN A CA 1
ATOM 798 C C . GLN A 1 103 ? 19.402 -2.559 -26.980 1.00 97.00 103 GLN A C 1
ATOM 800 O O . GLN A 1 103 ? 18.918 -2.695 -25.860 1.00 97.00 103 GLN A O 1
ATOM 805 N N . ALA A 1 104 ? 19.628 -1.357 -27.517 1.00 96.38 104 ALA A N 1
ATOM 806 C CA . ALA A 1 104 ? 19.400 -0.110 -26.787 1.00 96.38 104 ALA A CA 1
ATOM 807 C C . ALA A 1 104 ? 17.940 0.031 -26.316 1.00 96.38 104 ALA A C 1
ATOM 809 O O . ALA A 1 104 ? 17.669 0.497 -25.210 1.00 96.38 104 ALA A O 1
ATOM 810 N N . ARG A 1 105 ? 16.973 -0.414 -27.133 1.00 96.88 105 ARG A N 1
ATOM 811 C CA . ARG A 1 105 ? 15.557 -0.431 -26.744 1.00 96.88 105 ARG A CA 1
ATOM 812 C C . ARG A 1 105 ? 15.278 -1.424 -25.615 1.00 96.88 105 ARG A C 1
ATOM 814 O O . ARG A 1 105 ? 14.501 -1.097 -24.722 1.00 96.88 105 ARG A O 1
ATOM 821 N N . LEU A 1 106 ? 15.858 -2.623 -25.659 1.00 97.56 106 LEU A N 1
ATOM 822 C CA . LEU A 1 106 ? 15.699 -3.627 -24.603 1.00 97.56 106 LEU A CA 1
ATOM 823 C C . LEU A 1 106 ? 16.306 -3.144 -23.284 1.00 97.56 106 LEU A C 1
ATOM 825 O O . LEU A 1 106 ? 15.656 -3.263 -22.250 1.00 97.56 106 LEU A O 1
ATOM 829 N N . GLU A 1 107 ? 17.491 -2.539 -23.327 1.00 97.38 107 GLU A N 1
ATOM 830 C CA . GLU A 1 107 ? 18.137 -1.939 -22.155 1.00 97.38 107 GLU A CA 1
ATOM 831 C C . GLU A 1 107 ? 17.278 -0.820 -21.551 1.00 97.38 107 GLU A C 1
ATOM 833 O O . GLU A 1 107 ? 17.030 -0.816 -20.345 1.00 97.38 107 GLU A O 1
ATOM 838 N N . ALA A 1 108 ? 16.733 0.072 -22.385 1.00 96.88 108 ALA A N 1
ATOM 839 C CA . ALA A 1 108 ? 15.827 1.123 -21.926 1.00 96.88 108 ALA A CA 1
ATOM 840 C C . ALA A 1 108 ? 14.552 0.553 -21.277 1.00 96.88 108 ALA A C 1
ATOM 842 O O . ALA A 1 108 ? 14.115 1.044 -20.237 1.00 96.88 108 ALA A O 1
ATOM 843 N N . LEU A 1 109 ? 13.963 -0.503 -21.852 1.00 97.62 109 LEU A N 1
ATOM 844 C CA . LEU A 1 109 ? 12.792 -1.170 -21.271 1.00 97.62 109 LEU A CA 1
ATOM 845 C C . LEU A 1 109 ? 13.116 -1.835 -19.930 1.00 97.62 109 LEU A C 1
ATOM 847 O O . LEU A 1 109 ? 12.333 -1.705 -18.991 1.00 97.62 109 LEU A O 1
ATOM 851 N N . GLN A 1 110 ? 14.265 -2.505 -19.820 1.00 97.19 110 GLN A N 1
ATOM 852 C CA . GLN A 1 110 ? 14.722 -3.101 -18.562 1.00 97.19 110 GLN A CA 1
ATOM 853 C C . GLN A 1 110 ? 14.957 -2.037 -17.488 1.00 97.19 110 GLN A C 1
ATOM 855 O O . GLN A 1 110 ? 14.584 -2.239 -16.336 1.00 97.19 110 GLN A O 1
ATOM 860 N N . GLN A 1 111 ? 15.533 -0.892 -17.853 1.00 97.19 111 GLN A N 1
ATOM 861 C CA . GLN A 1 111 ? 15.745 0.211 -16.920 1.00 97.19 111 GLN A CA 1
ATOM 862 C C . GLN A 1 111 ? 14.419 0.804 -16.428 1.00 97.19 111 GLN A C 1
ATOM 864 O O . GLN A 1 111 ? 14.262 1.032 -15.232 1.00 97.19 111 GLN A O 1
ATOM 869 N N . VAL A 1 112 ? 13.446 0.993 -17.326 1.00 97.31 112 VAL A N 1
ATOM 870 C CA . VAL A 1 112 ? 12.095 1.443 -16.954 1.00 97.31 112 VAL A CA 1
ATOM 871 C C . VAL A 1 112 ? 11.400 0.424 -16.050 1.00 97.31 112 VAL A C 1
ATOM 873 O O . VAL A 1 112 ? 10.743 0.820 -15.093 1.00 97.31 112 VAL A O 1
ATOM 876 N N . GLN A 1 113 ? 11.545 -0.879 -16.314 1.00 97.12 113 GLN A N 1
ATOM 877 C CA . GLN A 1 113 ? 10.989 -1.915 -15.437 1.00 97.12 113 GLN A CA 1
ATOM 878 C C . GLN A 1 113 ? 11.582 -1.855 -14.028 1.00 97.12 113 GLN A C 1
ATOM 880 O O . GLN A 1 113 ? 10.815 -1.843 -13.071 1.00 97.12 113 GLN A O 1
ATOM 885 N N . ARG A 1 114 ? 12.908 -1.730 -13.898 1.00 97.06 114 ARG A N 1
ATOM 886 C CA . ARG A 1 114 ? 13.566 -1.603 -12.587 1.00 97.06 114 ARG A CA 1
ATOM 887 C C . ARG A 1 114 ? 13.108 -0.359 -11.825 1.00 97.06 114 ARG A C 1
ATOM 889 O O . ARG A 1 114 ? 12.739 -0.470 -10.665 1.00 97.06 114 ARG A O 1
ATOM 896 N N . ASP A 1 115 ? 13.045 0.801 -12.481 1.00 97.12 115 ASP A N 1
ATOM 897 C CA . ASP A 1 115 ? 12.549 2.041 -11.855 1.00 97.12 115 ASP A CA 1
ATOM 898 C C . ASP A 1 115 ? 11.075 1.911 -11.422 1.00 97.12 115 ASP A C 1
ATOM 900 O O . ASP A 1 115 ? 10.682 2.403 -10.365 1.00 97.12 115 ASP A O 1
ATOM 904 N N . LEU A 1 116 ? 10.243 1.205 -12.195 1.00 97.19 116 LEU A N 1
ATOM 905 C CA . LEU A 1 116 ? 8.867 0.908 -11.790 1.00 97.19 116 LEU A CA 1
ATOM 906 C C . LEU A 1 116 ? 8.804 -0.020 -10.571 1.00 97.19 116 LEU A C 1
ATOM 908 O O . LEU A 1 116 ? 7.983 0.225 -9.688 1.00 97.19 116 LEU A O 1
ATOM 912 N N . GLU A 1 117 ? 9.635 -1.060 -10.520 1.00 96.56 117 GLU A N 1
ATOM 913 C CA . GLU A 1 117 ? 9.721 -1.987 -9.385 1.00 96.56 117 GLU A CA 1
ATOM 914 C C . GLU A 1 117 ? 10.171 -1.257 -8.112 1.00 96.56 117 GLU A C 1
ATOM 916 O O . GLU A 1 117 ? 9.455 -1.292 -7.111 1.00 96.56 117 GLU A O 1
ATOM 921 N N . GLU A 1 118 ? 11.255 -0.480 -8.178 1.00 96.75 118 GLU A N 1
ATOM 922 C CA . GLU A 1 118 ? 11.760 0.327 -7.058 1.00 96.75 118 GLU A CA 1
ATOM 923 C C . GLU A 1 118 ? 10.701 1.317 -6.544 1.00 96.75 118 GLU A C 1
ATOM 925 O O . GLU A 1 118 ? 10.457 1.433 -5.339 1.00 96.75 118 GLU A O 1
ATOM 930 N N . ARG A 1 119 ? 9.987 2.002 -7.449 1.00 96.06 119 ARG A N 1
ATOM 931 C CA . ARG A 1 119 ? 8.891 2.908 -7.064 1.00 96.06 119 ARG A CA 1
ATOM 932 C C . ARG A 1 119 ? 7.717 2.174 -6.430 1.00 96.06 119 ARG A C 1
ATOM 934 O O . ARG A 1 119 ? 7.064 2.729 -5.544 1.00 96.06 119 ARG A O 1
ATOM 941 N N . GLN A 1 120 ? 7.396 0.968 -6.895 1.00 95.69 120 GLN A N 1
ATOM 942 C CA . GLN A 1 120 ? 6.336 0.159 -6.296 1.00 95.69 120 GLN A CA 1
ATOM 943 C C . GLN A 1 120 ? 6.713 -0.301 -4.889 1.00 95.69 120 GLN A C 1
ATOM 945 O O . GLN A 1 120 ? 5.860 -0.252 -4.001 1.00 95.69 120 GLN A O 1
ATOM 950 N N . GLU A 1 121 ? 7.963 -0.702 -4.673 1.00 95.69 121 GLU A N 1
ATOM 951 C CA . GLU A 1 121 ? 8.481 -1.076 -3.356 1.00 95.69 121 GLU A CA 1
ATOM 952 C C . GLU A 1 121 ? 8.457 0.110 -2.393 1.00 95.69 121 GLU A C 1
ATOM 954 O O . GLU A 1 121 ? 7.810 0.022 -1.347 1.00 95.69 121 GLU A O 1
ATOM 959 N N . LEU A 1 122 ? 9.011 1.257 -2.797 1.00 96.00 122 LEU A N 1
ATOM 960 C CA . LEU A 1 122 ? 8.979 2.483 -1.998 1.00 96.00 122 LEU A CA 1
ATOM 961 C C . LEU A 1 122 ? 7.542 2.903 -1.666 1.00 96.00 122 LEU A C 1
ATOM 963 O O . LEU A 1 122 ? 7.229 3.268 -0.534 1.00 96.00 122 LEU A O 1
ATOM 967 N N . ARG A 1 123 ? 6.622 2.822 -2.635 1.00 94.75 123 ARG A N 1
ATOM 968 C CA . ARG A 1 123 ? 5.205 3.125 -2.395 1.00 94.75 123 ARG A CA 1
ATOM 969 C C . ARG A 1 123 ? 4.592 2.181 -1.362 1.00 94.75 123 ARG A C 1
ATOM 971 O O . ARG A 1 123 ? 3.829 2.642 -0.514 1.00 94.75 123 ARG A O 1
ATOM 978 N N . ARG A 1 124 ? 4.874 0.876 -1.435 1.00 89.75 124 ARG A N 1
ATOM 979 C CA . ARG A 1 124 ? 4.384 -0.108 -0.454 1.00 89.75 124 ARG A CA 1
ATOM 980 C C . ARG A 1 124 ? 4.939 0.181 0.937 1.00 89.75 124 ARG A C 1
ATOM 982 O O . ARG A 1 124 ? 4.182 0.127 1.902 1.00 89.75 124 ARG A O 1
ATOM 989 N N . GLU A 1 125 ? 6.216 0.533 1.031 1.00 93.25 125 GLU A N 1
ATOM 990 C CA . GLU A 1 125 ? 6.873 0.897 2.286 1.00 93.25 125 GLU A CA 1
ATOM 991 C C . GLU A 1 125 ? 6.263 2.165 2.901 1.00 93.25 125 GLU A C 1
ATOM 993 O O . GLU A 1 125 ? 5.851 2.149 4.061 1.00 93.25 125 GLU A O 1
ATOM 998 N N . LEU A 1 126 ? 6.078 3.227 2.111 1.00 94.00 126 LEU A N 1
ATOM 999 C CA . LEU A 1 126 ? 5.431 4.462 2.567 1.00 94.00 126 LEU A CA 1
ATOM 1000 C C . LEU A 1 126 ? 3.988 4.230 3.030 1.00 94.00 126 LEU A C 1
ATOM 1002 O O . LEU A 1 126 ? 3.575 4.770 4.058 1.00 94.00 126 LEU A O 1
ATOM 1006 N N . LEU A 1 127 ? 3.217 3.408 2.310 1.00 87.44 127 LEU A N 1
ATOM 1007 C CA . LEU A 1 127 ? 1.864 3.037 2.731 1.00 87.44 127 LEU A CA 1
ATOM 1008 C C . LEU A 1 127 ? 1.890 2.269 4.054 1.00 87.44 127 LEU A C 1
ATOM 1010 O O . LEU A 1 127 ? 1.097 2.570 4.944 1.00 87.44 127 LEU A O 1
ATOM 1014 N N . ARG A 1 128 ? 2.824 1.325 4.213 1.00 83.12 128 ARG A N 1
ATOM 1015 C CA . ARG A 1 128 ? 2.999 0.574 5.459 1.00 83.12 128 ARG A CA 1
ATOM 1016 C C . ARG A 1 128 ? 3.326 1.502 6.629 1.00 83.12 128 ARG A C 1
ATOM 1018 O O . ARG A 1 128 ? 2.661 1.413 7.655 1.00 83.12 128 ARG A O 1
ATOM 1025 N N . HIS A 1 129 ? 4.285 2.414 6.472 1.00 85.06 129 HIS A N 1
ATOM 1026 C CA . HIS A 1 129 ? 4.619 3.398 7.507 1.00 85.06 129 HIS A CA 1
ATOM 1027 C C . HIS A 1 129 ? 3.445 4.309 7.849 1.00 85.06 129 HIS A C 1
ATOM 1029 O O . HIS A 1 129 ? 3.201 4.565 9.022 1.00 85.06 129 HIS A O 1
ATOM 1035 N N . THR A 1 130 ? 2.691 4.754 6.842 1.00 86.94 130 THR A N 1
ATOM 1036 C CA . THR A 1 130 ? 1.499 5.584 7.058 1.00 86.94 130 THR A CA 1
ATOM 1037 C C . THR A 1 130 ? 0.464 4.854 7.913 1.00 86.94 130 THR A C 1
ATOM 1039 O O . THR A 1 130 ? -0.048 5.421 8.873 1.00 86.94 130 THR A O 1
ATOM 1042 N N . VAL A 1 131 ? 0.188 3.583 7.600 1.00 80.25 131 VAL A N 1
ATOM 1043 C CA . VAL A 1 131 ? -0.755 2.756 8.366 1.00 80.25 131 VAL A CA 1
ATOM 1044 C C . VAL A 1 131 ? -0.259 2.535 9.794 1.00 80.25 131 VAL A C 1
ATOM 1046 O O . VAL A 1 131 ? -1.033 2.698 10.732 1.00 80.25 131 VAL A O 1
ATOM 1049 N N . ILE A 1 132 ? 1.025 2.207 9.974 1.00 79.75 132 ILE A N 1
ATOM 1050 C CA . ILE A 1 132 ? 1.616 2.009 11.306 1.00 79.75 132 ILE A CA 1
ATOM 1051 C C . ILE A 1 132 ? 1.498 3.289 12.139 1.00 79.75 132 ILE A C 1
ATOM 1053 O O . ILE A 1 132 ? 0.955 3.240 13.238 1.00 79.75 132 ILE A O 1
ATOM 1057 N N . ALA A 1 133 ? 1.916 4.434 11.595 1.00 82.00 133 ALA A N 1
ATOM 1058 C CA . ALA A 1 133 ? 1.832 5.719 12.285 1.00 82.00 133 ALA A CA 1
ATOM 1059 C C . ALA A 1 133 ? 0.383 6.077 12.656 1.00 82.00 133 ALA A C 1
ATOM 1061 O O . ALA A 1 133 ? 0.122 6.579 13.746 1.00 82.00 133 ALA A O 1
ATOM 1062 N N . GLN A 1 134 ? -0.579 5.777 11.778 1.00 81.56 134 GLN A N 1
ATOM 1063 C CA . GLN A 1 134 ? -1.995 5.992 12.063 1.00 81.56 134 GLN A CA 1
ATOM 1064 C C . GLN A 1 134 ? -2.508 5.097 13.205 1.00 81.56 134 GLN A C 1
ATOM 1066 O O . GLN A 1 134 ? -3.296 5.560 14.030 1.00 81.56 134 GLN A O 1
ATOM 1071 N N . GLU A 1 135 ? -2.089 3.832 13.280 1.00 80.19 135 GLU A N 1
ATOM 1072 C CA . GLU A 1 135 ? -2.488 2.920 14.365 1.00 80.19 135 GLU A CA 1
ATOM 1073 C C . GLU A 1 135 ? -1.774 3.217 15.694 1.00 80.19 135 GLU A C 1
ATOM 1075 O O . GLU A 1 135 ? -2.360 3.029 16.767 1.00 80.19 135 GLU A O 1
ATOM 1080 N N . GLU A 1 136 ? -0.536 3.714 15.649 1.00 81.44 136 GLU A N 1
ATOM 1081 C CA . GLU A 1 136 ? 0.177 4.244 16.817 1.00 81.44 136 GLU A CA 1
ATOM 1082 C C . GLU A 1 136 ? -0.526 5.483 17.371 1.00 81.44 136 GLU A C 1
ATOM 1084 O O . GLU A 1 136 ? -0.799 5.554 18.569 1.00 81.44 136 GLU A O 1
ATOM 1089 N N . GLU A 1 137 ? -0.905 6.416 16.499 1.00 83.25 137 GLU A N 1
ATOM 1090 C CA . GLU A 1 137 ? -1.625 7.627 16.882 1.00 83.25 137 GLU A CA 1
ATOM 1091 C C . GLU A 1 137 ? -3.019 7.308 17.439 1.00 83.25 137 GLU A C 1
ATOM 1093 O O . GLU A 1 137 ? -3.417 7.841 18.474 1.00 83.25 137 GLU A O 1
ATOM 1098 N N . ARG A 1 138 ? -3.742 6.362 16.825 1.00 83.75 138 ARG A N 1
ATOM 1099 C CA . ARG A 1 138 ? -5.010 5.849 17.370 1.00 83.75 138 ARG A CA 1
ATOM 1100 C C . ARG A 1 138 ? -4.834 5.237 18.758 1.00 83.75 138 ARG A C 1
ATOM 1102 O O . ARG A 1 138 ? -5.645 5.519 19.635 1.00 83.75 138 ARG A O 1
ATOM 1109 N N . SER A 1 139 ? -3.781 4.442 18.973 1.00 77.81 139 SER A N 1
ATOM 1110 C CA . SER A 1 139 ? -3.453 3.880 20.295 1.00 77.81 139 SER A CA 1
ATOM 1111 C C . SER A 1 139 ? -3.131 4.971 21.314 1.00 77.81 139 SER A C 1
ATOM 1113 O O . SER A 1 139 ? -3.584 4.893 22.456 1.00 77.81 139 SER A O 1
ATOM 1115 N N . ARG A 1 140 ? -2.371 5.998 20.914 1.00 83.00 140 ARG A N 1
ATOM 1116 C CA . ARG A 1 140 ? -2.027 7.135 21.773 1.00 83.00 140 ARG A CA 1
ATOM 1117 C C . ARG A 1 140 ? -3.281 7.888 22.216 1.00 83.00 140 ARG A C 1
ATOM 1119 O O . ARG A 1 140 ? -3.484 8.050 23.413 1.00 83.00 140 ARG A O 1
ATOM 1126 N N . ILE A 1 141 ? -4.151 8.259 21.273 1.00 84.94 141 ILE A N 1
ATOM 1127 C CA . ILE A 1 141 ? -5.407 8.968 21.565 1.00 84.94 141 ILE A CA 1
ATOM 1128 C C . ILE A 1 141 ? -6.335 8.101 22.427 1.00 84.94 141 ILE A C 1
ATOM 1130 O O . ILE A 1 141 ? -6.924 8.600 23.381 1.00 84.94 141 ILE A O 1
ATOM 1134 N N . ALA A 1 142 ? -6.461 6.804 22.126 1.00 81.19 142 ALA A N 1
ATOM 1135 C CA . ALA A 1 142 ? -7.283 5.884 22.912 1.00 81.19 142 ALA A CA 1
ATOM 1136 C C . ALA A 1 142 ? -6.812 5.803 24.375 1.00 81.19 142 ALA A C 1
ATOM 1138 O O . ALA A 1 142 ? -7.645 5.855 25.281 1.00 81.19 142 ALA A O 1
ATOM 1139 N N . ARG A 1 143 ? -5.493 5.732 24.607 1.00 79.31 143 ARG A N 1
ATOM 1140 C CA . ARG A 1 143 ? -4.900 5.739 25.954 1.00 79.31 143 ARG A CA 1
ATOM 1141 C C . ARG A 1 143 ? -5.085 7.072 26.670 1.00 79.31 143 ARG A C 1
ATOM 1143 O O . ARG A 1 143 ? -5.581 7.064 27.787 1.00 79.31 143 ARG A O 1
ATOM 1150 N N . GLU A 1 144 ? -4.777 8.199 26.028 1.00 82.88 144 GLU A N 1
ATOM 1151 C CA . GLU A 1 144 ? -4.965 9.535 26.622 1.00 82.88 144 GLU A CA 1
ATOM 1152 C C . GLU A 1 144 ? -6.425 9.775 27.025 1.00 82.88 144 GLU A C 1
ATOM 1154 O O . GLU A 1 144 ? -6.706 10.214 28.141 1.00 82.88 144 GLU A O 1
ATOM 1159 N N . LEU A 1 145 ? -7.371 9.407 26.155 1.00 83.38 145 LEU A N 1
ATOM 1160 C CA . LEU A 1 145 ? -8.791 9.465 26.485 1.00 83.38 145 LEU A CA 1
ATOM 1161 C C . LEU A 1 145 ? -9.125 8.534 27.654 1.00 83.38 145 LEU A C 1
ATOM 1163 O O . LEU A 1 145 ? -9.776 8.977 28.598 1.00 83.38 145 LEU A O 1
ATOM 1167 N N . HIS A 1 146 ? -8.702 7.269 27.624 1.00 78.12 146 HIS A N 1
ATOM 1168 C CA . HIS A 1 146 ? -9.011 6.324 28.697 1.00 78.12 146 HIS A CA 1
ATOM 1169 C C . HIS A 1 146 ? -8.462 6.792 30.050 1.00 78.12 146 HIS A C 1
ATOM 1171 O O . HIS A 1 146 ? -9.208 6.840 31.027 1.00 78.12 146 HIS A O 1
ATOM 1177 N N . ASP A 1 147 ? -7.199 7.199 30.099 1.00 80.50 147 ASP A N 1
ATOM 1178 C CA . ASP A 1 147 ? -6.531 7.548 31.344 1.00 80.50 147 ASP A CA 1
ATOM 1179 C C . ASP A 1 147 ? -7.069 8.860 31.922 1.00 80.50 147 ASP A C 1
ATOM 1181 O O . ASP A 1 147 ? -7.481 8.890 33.079 1.00 80.50 147 ASP A O 1
ATOM 1185 N N . GLU A 1 148 ? -7.154 9.939 31.141 1.00 80.38 148 GLU A N 1
ATOM 1186 C CA . GLU A 1 148 ? -7.560 11.236 31.693 1.00 80.38 148 GLU A CA 1
ATOM 1187 C C . GLU A 1 148 ? -9.074 11.322 31.921 1.00 80.38 148 GLU A C 1
ATOM 1189 O O . GLU A 1 148 ? -9.547 11.732 32.987 1.00 80.38 148 GLU A O 1
ATOM 1194 N N . THR A 1 149 ? -9.871 10.921 30.928 1.00 81.81 149 THR A N 1
ATOM 1195 C CA . THR A 1 149 ? -11.316 11.178 30.976 1.00 81.81 149 THR A CA 1
ATOM 1196 C C . THR A 1 149 ? -12.087 10.114 31.752 1.00 81.81 149 THR A C 1
ATOM 1198 O O . THR A 1 149 ? -13.033 10.460 32.469 1.00 81.81 149 THR A O 1
ATOM 1201 N N . ALA A 1 150 ? -11.687 8.835 31.698 1.00 79.38 150 ALA A N 1
ATOM 1202 C CA . ALA A 1 150 ? -12.379 7.795 32.462 1.00 79.38 150 ALA A CA 1
ATOM 1203 C C . ALA A 1 150 ? -12.103 7.927 33.967 1.00 79.38 150 ALA A C 1
ATOM 1205 O O . ALA A 1 150 ? -13.021 7.747 34.776 1.00 79.38 150 ALA A O 1
ATOM 1206 N N . GLN A 1 151 ? -10.883 8.316 34.357 1.00 82.69 151 GLN A N 1
ATOM 1207 C CA . GLN A 1 151 ? -10.558 8.608 35.756 1.00 82.69 151 GLN A CA 1
ATOM 1208 C C . GLN A 1 151 ? -11.375 9.792 36.280 1.00 82.69 151 GLN A C 1
ATOM 1210 O O . GLN A 1 151 ? -11.977 9.695 37.354 1.00 82.69 151 GLN A O 1
ATOM 1215 N N . PHE A 1 152 ? -11.483 10.875 35.503 1.00 87.56 152 PHE A N 1
ATOM 1216 C CA . PHE A 1 152 ? -12.285 12.037 35.886 1.00 87.56 152 PHE A CA 1
ATOM 1217 C C . PHE A 1 152 ? -13.770 11.689 36.075 1.00 87.56 152 PHE A C 1
ATOM 1219 O O . PHE A 1 152 ? -14.373 12.055 37.085 1.00 87.56 152 PHE A O 1
ATOM 1226 N N . LEU A 1 153 ? -14.364 10.925 35.151 1.00 87.38 153 LEU A N 1
ATOM 1227 C CA . LEU A 1 153 ? -15.764 10.490 35.255 1.00 87.38 153 LEU A CA 1
ATOM 1228 C C . LEU A 1 153 ? -16.000 9.520 36.421 1.00 87.38 153 LEU A C 1
ATOM 1230 O O . LEU A 1 153 ? -17.064 9.552 37.048 1.00 87.38 153 LEU A O 1
ATOM 1234 N N . THR A 1 154 ? -15.009 8.688 36.745 1.00 83.50 154 THR A N 1
ATOM 1235 C CA . THR A 1 154 ? -15.049 7.805 37.919 1.00 83.50 154 THR A CA 1
ATOM 1236 C C . THR A 1 154 ? -15.048 8.626 39.208 1.00 83.50 154 THR A C 1
ATOM 1238 O O . THR A 1 154 ? -15.910 8.426 40.066 1.00 83.50 154 THR A O 1
ATOM 1241 N N . ALA A 1 155 ? -14.152 9.611 39.321 1.00 88.06 155 ALA A N 1
ATOM 1242 C CA . ALA A 1 155 ? -14.104 10.524 40.460 1.00 88.06 155 ALA A CA 1
ATOM 1243 C C . ALA A 1 155 ? -15.403 11.336 40.600 1.00 88.06 155 ALA A C 1
ATOM 1245 O O . ALA A 1 155 ? -15.950 11.447 41.698 1.00 88.06 155 ALA A O 1
ATOM 1246 N N . LEU A 1 156 ? -15.951 11.841 39.490 1.00 90.44 156 LEU A N 1
ATOM 1247 C CA . LEU A 1 156 ? -17.234 12.545 39.479 1.00 90.44 156 LEU A CA 1
ATOM 1248 C C . LEU A 1 156 ? -18.380 11.643 39.960 1.00 90.44 156 LEU A C 1
ATOM 1250 O O . LEU A 1 156 ? -19.186 12.062 40.789 1.00 90.44 156 LEU A O 1
ATOM 1254 N N . SER A 1 157 ? -18.423 10.390 39.500 1.00 88.50 157 SER A N 1
ATOM 1255 C CA . SER A 1 157 ? -19.433 9.412 39.923 1.00 88.50 157 SER A CA 1
ATOM 1256 C C . SER A 1 157 ? -19.363 9.126 41.428 1.00 88.50 157 SER A C 1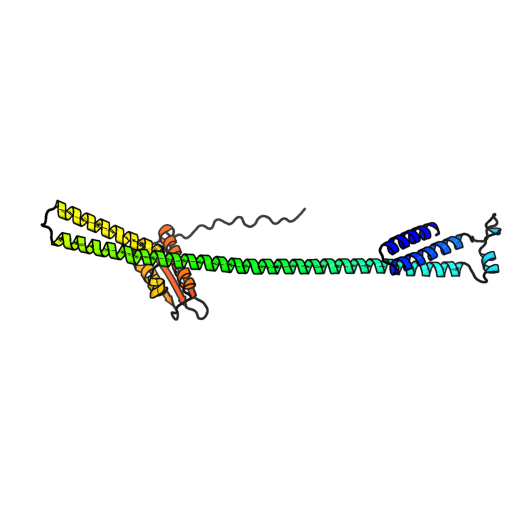
ATOM 1258 O O . SER A 1 157 ? -20.401 9.096 42.094 1.00 88.50 157 SER A O 1
ATOM 1260 N N . LEU A 1 158 ? -18.152 8.971 41.979 1.00 88.25 158 LEU A N 1
ATOM 1261 C CA . LEU A 1 158 ? -17.919 8.781 43.416 1.00 88.25 158 LEU A CA 1
ATOM 1262 C C . LEU A 1 158 ? -18.318 10.016 44.235 1.00 88.25 158 LEU A C 1
ATOM 1264 O O . LEU A 1 158 ? -18.973 9.883 45.271 1.00 88.25 158 LEU A O 1
ATOM 1268 N N . ASN A 1 159 ? -17.988 11.217 43.758 1.00 88.88 159 ASN A N 1
ATOM 1269 C CA . ASN A 1 159 ? -18.383 12.468 44.404 1.00 88.88 159 ASN A CA 1
A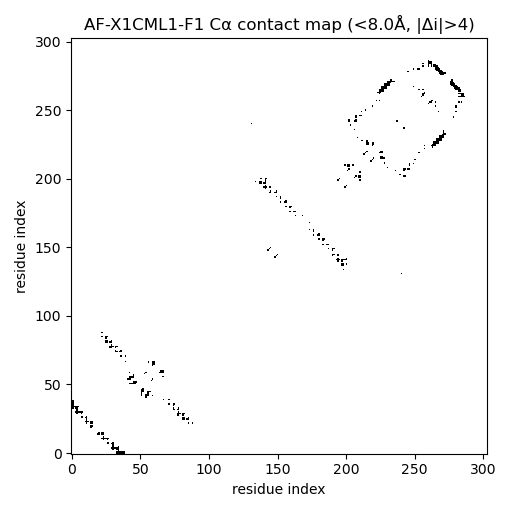TOM 1270 C C . ASN A 1 159 ? -19.907 12.639 44.418 1.00 88.88 159 ASN A C 1
ATOM 1272 O O . ASN A 1 159 ? -20.465 12.993 45.454 1.00 88.88 159 ASN A O 1
ATOM 1276 N N . LEU A 1 160 ? -20.597 12.323 43.316 1.00 90.38 160 LEU A N 1
ATOM 1277 C CA . LEU A 1 160 ? -22.063 12.353 43.252 1.00 90.38 160 LEU A CA 1
ATOM 1278 C C . LEU A 1 160 ? -22.702 11.314 44.184 1.00 90.38 160 LEU A C 1
ATOM 1280 O O . LEU A 1 160 ? -23.684 11.618 44.857 1.00 90.38 160 LEU A O 1
ATOM 1284 N N . ALA A 1 161 ? -22.139 10.103 44.264 1.00 86.62 161 ALA A N 1
ATOM 1285 C CA . ALA A 1 161 ? -22.586 9.083 45.216 1.00 86.62 161 ALA A CA 1
ATOM 1286 C C . ALA A 1 161 ? -22.384 9.525 46.676 1.00 86.62 161 ALA A C 1
ATOM 1288 O O . ALA A 1 161 ? -23.243 9.291 47.521 1.00 86.62 161 ALA A O 1
ATOM 1289 N N . THR A 1 162 ? -21.284 10.221 46.963 1.00 88.56 162 THR A N 1
ATOM 1290 C CA . THR A 1 162 ? -20.997 10.779 48.291 1.00 88.56 162 THR A CA 1
ATOM 1291 C C . THR A 1 162 ? -21.960 11.919 48.635 1.00 88.56 162 THR A C 1
ATOM 1293 O O . THR A 1 162 ? -22.536 11.926 49.719 1.00 88.56 162 THR A O 1
ATOM 1296 N N . LEU A 1 163 ? -22.212 12.839 47.697 1.00 88.25 163 LEU A N 1
ATOM 1297 C CA . LEU A 1 163 ? -23.207 13.914 47.824 1.00 88.25 163 LEU A CA 1
ATOM 1298 C C . LEU A 1 163 ? -24.608 13.371 48.117 1.00 88.25 163 LEU A C 1
ATOM 1300 O O . LEU A 1 163 ? -25.297 13.904 48.984 1.00 88.25 163 LEU A O 1
ATOM 1304 N N . LYS A 1 164 ? -24.997 12.280 47.445 1.00 86.75 164 LYS A N 1
ATOM 1305 C CA . LYS A 1 164 ? -26.264 11.581 47.689 1.00 86.75 164 LYS A CA 1
ATOM 1306 C C . LYS A 1 164 ? -26.402 11.093 49.133 1.00 86.75 164 LYS A C 1
ATOM 1308 O O . LYS A 1 164 ? -27.498 11.124 49.674 1.00 86.75 164 LYS A O 1
ATOM 1313 N N . ASN A 1 165 ? -25.299 10.658 49.742 1.00 84.75 165 ASN A N 1
ATOM 1314 C CA . ASN A 1 165 ? -25.281 10.136 51.109 1.00 84.75 165 ASN A CA 1
ATOM 1315 C C . ASN A 1 165 ? -25.162 11.235 52.182 1.00 84.75 165 ASN A C 1
ATOM 1317 O O . ASN A 1 165 ? -25.550 11.004 53.323 1.00 84.75 165 ASN A O 1
ATOM 1321 N N . LEU A 1 166 ? -24.595 12.402 51.849 1.00 86.38 166 LEU A N 1
ATOM 1322 C CA . LEU A 1 166 ? -24.370 13.505 52.796 1.00 86.38 166 LEU A CA 1
ATOM 1323 C C . LEU A 1 166 ? -25.541 14.491 52.887 1.00 86.38 166 LEU A C 1
ATOM 1325 O O . LEU A 1 166 ? -25.686 15.170 53.905 1.00 86.38 166 LEU A O 1
ATOM 1329 N N . LEU A 1 167 ? -26.338 14.626 51.825 1.00 85.88 167 LEU A N 1
ATOM 1330 C CA . LEU A 1 167 ? -27.427 15.598 51.776 1.00 85.88 167 LEU A CA 1
ATOM 1331 C C . LEU A 1 167 ? -28.734 15.034 52.360 1.00 85.88 167 LEU A C 1
ATOM 1333 O O . LEU A 1 167 ? -29.025 13.852 52.184 1.00 85.88 167 LEU A O 1
ATOM 1337 N N . PRO A 1 168 ? -29.559 15.873 53.018 1.00 81.19 168 PRO A N 1
ATOM 1338 C CA . PRO A 1 168 ? -30.893 15.475 53.456 1.00 81.19 168 PRO A CA 1
ATOM 1339 C C . PRO A 1 168 ? -31.753 15.010 52.274 1.00 81.19 168 PRO A C 1
ATOM 1341 O O . PRO A 1 168 ? -31.698 15.614 51.200 1.00 81.19 168 PRO A O 1
ATOM 1344 N N . GLU A 1 169 ? -32.598 13.995 52.485 1.00 78.81 169 GLU A N 1
ATOM 1345 C CA . GLU A 1 169 ? -33.560 13.512 51.486 1.00 78.81 169 GLU A CA 1
ATOM 1346 C C . GLU A 1 169 ? -34.624 14.576 51.174 1.00 78.81 169 GLU A C 1
ATOM 1348 O O . GLU A 1 169 ? -35.715 14.621 51.737 1.00 78.81 169 GLU A O 1
ATOM 1353 N N . GLN A 1 170 ? -34.288 15.467 50.247 1.00 87.50 170 GLN A N 1
ATOM 1354 C CA . GLN A 1 170 ? -35.215 16.385 49.603 1.00 87.50 170 GLN A CA 1
ATOM 1355 C C . GLN A 1 170 ? -35.426 15.923 48.167 1.00 87.50 170 GLN A C 1
ATOM 1357 O O . GLN A 1 170 ? -34.463 15.807 47.410 1.00 87.50 170 GLN A O 1
ATOM 1362 N N . GLN A 1 171 ? -36.688 15.710 47.780 1.00 82.94 171 GLN A N 1
ATOM 1363 C CA . GLN A 1 171 ? -37.057 15.133 46.481 1.00 82.94 171 GLN A CA 1
ATOM 1364 C C . GLN A 1 171 ? -36.346 15.819 45.303 1.00 82.94 171 GLN A C 1
ATOM 1366 O O . GLN A 1 171 ? -35.651 15.163 44.539 1.00 82.94 171 GLN A O 1
ATOM 1371 N N . LYS A 1 172 ? -36.415 17.157 45.220 1.00 82.25 172 LYS A N 1
ATOM 1372 C CA . LYS A 1 172 ? -35.777 17.931 44.138 1.00 82.25 172 LYS A CA 1
ATOM 1373 C C . LYS A 1 172 ? -34.253 17.770 44.087 1.00 82.25 172 LYS A C 1
ATOM 1375 O O . LYS A 1 172 ? -33.674 17.769 43.006 1.00 82.25 172 LYS A O 1
ATOM 1380 N N . THR A 1 173 ? -33.607 17.656 45.246 1.00 84.88 173 THR A N 1
ATOM 1381 C CA . THR A 1 173 ? -32.154 17.475 45.359 1.00 84.88 173 THR A CA 1
ATOM 1382 C C . THR A 1 173 ? -31.754 16.068 44.918 1.00 84.88 173 THR A C 1
ATOM 1384 O O . THR A 1 173 ? -30.792 15.910 44.171 1.00 84.88 173 THR A O 1
ATOM 1387 N N . MET A 1 174 ? -32.523 15.052 45.318 1.00 86.25 174 MET A N 1
ATOM 1388 C CA . MET A 1 174 ? -32.297 13.665 44.910 1.00 86.25 174 MET A CA 1
ATOM 1389 C C . MET A 1 174 ? -32.552 13.442 43.418 1.00 86.25 174 MET A C 1
ATOM 1391 O O . MET A 1 174 ? -31.766 12.744 42.777 1.00 86.25 174 MET A O 1
ATOM 1395 N N . ASP A 1 175 ? -33.589 14.063 42.853 1.00 86.12 175 ASP A N 1
ATOM 1396 C CA . ASP A 1 175 ? -33.878 14.011 41.416 1.00 86.12 175 ASP A CA 1
ATOM 1397 C C . ASP A 1 175 ? -32.706 14.590 40.606 1.00 86.12 175 ASP A C 1
ATOM 1399 O O . ASP A 1 175 ? -32.192 13.926 39.708 1.00 86.12 175 ASP A O 1
ATOM 1403 N N . LEU A 1 176 ? -32.185 15.760 41.002 1.00 86.94 176 LEU A N 1
ATOM 1404 C CA . LEU A 1 176 ? -31.025 16.378 40.350 1.00 86.94 176 LEU A CA 1
ATOM 1405 C C . LEU A 1 176 ? -29.755 15.512 40.450 1.00 86.94 176 LEU A C 1
ATOM 1407 O O . LEU A 1 176 ? -29.018 15.380 39.474 1.00 86.94 176 LEU A O 1
ATOM 1411 N N . ILE A 1 177 ? -29.485 14.907 41.613 1.00 89.31 177 ILE A N 1
ATOM 1412 C CA . ILE A 1 177 ? -28.326 14.015 41.793 1.00 89.31 177 ILE A CA 1
ATOM 1413 C C . ILE A 1 177 ? -28.462 12.762 40.921 1.00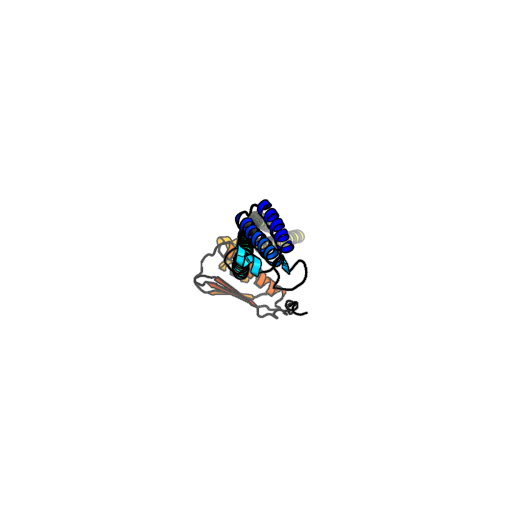 89.31 177 ILE A C 1
ATOM 1415 O O . ILE A 1 177 ? -27.487 12.346 40.293 1.00 89.31 177 ILE A O 1
ATOM 1419 N N . ASN A 1 178 ? -29.655 12.164 40.854 1.00 87.62 178 ASN A N 1
ATOM 1420 C CA . ASN A 1 178 ? -29.907 10.995 40.014 1.00 87.62 178 ASN A CA 1
ATOM 1421 C C . ASN A 1 178 ? -29.753 11.332 38.521 1.00 87.62 178 ASN A C 1
ATOM 1423 O O . ASN A 1 178 ? -29.152 10.542 37.787 1.00 87.62 178 ASN A O 1
ATOM 1427 N N . ASP A 1 179 ? -30.215 12.507 38.088 1.00 88.50 179 ASP A N 1
ATOM 1428 C CA . ASP A 1 179 ? -30.027 13.000 36.721 1.00 88.50 179 ASP A CA 1
ATOM 1429 C C . ASP A 1 179 ? -28.543 13.200 36.393 1.00 88.50 179 ASP A C 1
ATOM 1431 O O . ASP A 1 179 ? -28.064 12.695 35.374 1.00 88.50 179 ASP A O 1
ATOM 1435 N N . LEU A 1 180 ? -27.772 13.840 37.279 1.00 90.19 180 LEU A N 1
ATOM 1436 C CA . LEU A 1 180 ? -26.323 14.008 37.101 1.00 90.19 180 LEU A CA 1
ATOM 1437 C C . LEU A 1 180 ? -25.583 12.662 37.070 1.00 90.19 180 LEU A C 1
ATOM 1439 O O . LEU A 1 180 ? -24.680 12.470 36.254 1.00 90.19 180 LEU A O 1
ATOM 1443 N N . GLN A 1 181 ? -25.978 11.694 37.904 1.00 88.44 181 GLN A N 1
ATOM 1444 C CA . GLN A 1 181 ? -25.430 10.332 37.864 1.00 88.44 181 GLN A CA 1
ATOM 1445 C C . GLN A 1 181 ? -25.800 9.598 36.568 1.00 88.44 181 GLN A C 1
ATOM 1447 O O . GLN A 1 181 ? -25.009 8.804 36.054 1.00 88.44 181 GLN A O 1
ATOM 1452 N N . SER A 1 182 ? -27.003 9.827 36.038 1.00 86.62 182 SER A N 1
ATOM 1453 C CA . SER A 1 182 ? -27.440 9.283 34.750 1.00 86.62 182 SER A CA 1
ATOM 1454 C C . SER A 1 182 ? -26.604 9.853 33.602 1.00 86.62 182 SER A C 1
ATOM 1456 O O . SER A 1 182 ? -26.015 9.089 32.837 1.00 86.62 182 SER A O 1
ATOM 1458 N N . GLN A 1 183 ? -26.450 11.179 33.541 1.00 86.31 183 GLN A N 1
ATOM 1459 C CA . GLN A 1 183 ? -25.624 11.861 32.539 1.00 86.31 183 GLN A CA 1
ATOM 1460 C C . GLN A 1 183 ? -24.154 11.432 32.621 1.00 86.31 183 GLN A C 1
ATOM 1462 O O . GLN A 1 183 ? -23.557 11.095 31.601 1.00 86.31 183 GLN A O 1
ATOM 1467 N N . THR A 1 184 ? -23.585 11.342 33.828 1.00 88.75 184 THR A N 1
ATOM 1468 C CA . THR A 1 184 ? -22.199 10.879 34.030 1.00 88.75 184 THR A CA 1
ATOM 1469 C C . THR A 1 184 ? -22.010 9.445 33.526 1.00 88.75 184 THR A C 1
ATOM 1471 O O . THR A 1 184 ? -21.032 9.155 32.835 1.00 88.75 184 THR A O 1
ATOM 1474 N N . ARG A 1 185 ? -22.972 8.546 33.788 1.00 83.56 185 ARG A N 1
ATOM 1475 C CA . ARG A 1 185 ? -22.945 7.177 33.244 1.00 83.56 185 ARG A CA 1
ATOM 1476 C C . ARG A 1 185 ? -23.044 7.159 31.721 1.00 83.56 185 ARG A C 1
ATOM 1478 O O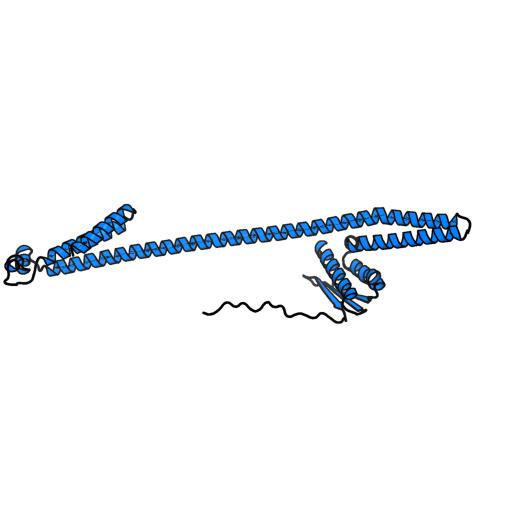 . ARG A 1 185 ? -22.293 6.422 31.088 1.00 83.56 185 ARG A O 1
ATOM 1485 N N . GLN A 1 186 ? -23.915 7.975 31.130 1.00 81.62 186 GLN A N 1
ATOM 1486 C CA . GLN A 1 186 ? -24.023 8.088 29.672 1.00 81.62 186 GLN A CA 1
ATOM 1487 C C . GLN A 1 186 ? -22.727 8.612 29.039 1.00 81.62 186 GLN A C 1
ATOM 1489 O O . GLN A 1 186 ? -22.285 8.070 28.026 1.00 81.62 186 GLN A O 1
ATOM 1494 N N . MET A 1 187 ? -22.085 9.614 29.647 1.00 83.19 187 MET A N 1
ATOM 1495 C CA . MET A 1 187 ? -20.791 10.132 29.188 1.00 83.19 187 MET A CA 1
ATOM 1496 C C . MET A 1 187 ? -19.698 9.068 29.294 1.00 83.19 187 MET A C 1
ATOM 1498 O O . MET A 1 187 ? -18.969 8.858 28.330 1.00 83.19 187 MET A O 1
ATOM 1502 N N . SER A 1 188 ? -19.632 8.333 30.408 1.00 82.31 188 SER A N 1
ATOM 1503 C CA . SER A 1 188 ? -18.664 7.244 30.596 1.00 82.31 188 SER A CA 1
ATOM 1504 C C . SER A 1 188 ? -18.837 6.142 29.548 1.00 82.31 188 SER A C 1
ATOM 1506 O O . SER A 1 188 ? -17.868 5.738 28.910 1.00 82.31 188 SER A O 1
ATOM 1508 N N . GLN A 1 189 ? -20.079 5.738 29.268 1.00 78.81 189 GLN A N 1
ATOM 1509 C CA . GLN A 1 189 ? -20.387 4.802 28.183 1.00 78.81 189 GLN A CA 1
ATOM 1510 C C . GLN A 1 189 ? -20.064 5.372 26.792 1.00 78.81 189 GLN A C 1
ATOM 1512 O O . GLN A 1 189 ? -19.717 4.623 25.882 1.00 78.81 189 GLN A O 1
ATOM 1517 N N . GLY A 1 190 ? -20.205 6.684 26.588 1.00 78.00 190 GLY A N 1
ATOM 1518 C CA . GLY A 1 190 ? -19.813 7.366 25.354 1.00 78.00 190 GLY A CA 1
ATOM 1519 C C . GLY A 1 190 ? -18.304 7.328 25.120 1.00 78.00 190 GLY A C 1
ATOM 1520 O O . GLY A 1 190 ? -17.867 6.918 24.050 1.00 78.00 190 GLY A O 1
ATOM 1521 N N . ILE A 1 191 ? -17.514 7.683 26.134 1.00 82.62 191 ILE A N 1
ATOM 1522 C CA . ILE A 1 191 ? -16.047 7.643 26.068 1.00 82.62 191 ILE A CA 1
ATOM 1523 C C . ILE A 1 191 ? -15.550 6.216 25.877 1.00 82.62 191 ILE A C 1
ATOM 1525 O O . ILE A 1 191 ? -14.688 5.987 25.036 1.00 82.62 191 ILE A O 1
ATOM 1529 N N . TYR A 1 192 ? -16.129 5.251 26.594 1.00 74.56 192 TYR A N 1
ATOM 1530 C CA . TYR A 1 192 ? -15.763 3.847 26.434 1.00 74.56 192 TYR A CA 1
ATOM 1531 C C . TYR A 1 192 ? -15.942 3.375 24.985 1.00 74.56 192 TYR A C 1
ATOM 1533 O O . TYR A 1 192 ? -15.037 2.766 24.422 1.00 74.56 192 TYR A O 1
ATOM 1541 N N . ARG A 1 193 ? -17.070 3.735 24.352 1.00 73.50 193 ARG A N 1
ATOM 1542 C CA . ARG A 1 193 ? -17.315 3.456 22.928 1.00 73.50 193 ARG A CA 1
ATOM 1543 C C . ARG A 1 193 ? -16.289 4.133 22.019 1.00 73.50 193 ARG A C 1
ATOM 1545 O O . ARG A 1 193 ? -15.740 3.476 21.150 1.00 73.50 193 ARG A O 1
ATOM 1552 N N . LEU A 1 194 ? -15.974 5.409 22.249 1.00 75.94 194 LEU A N 1
ATOM 1553 C CA . LEU A 1 194 ? -14.989 6.139 21.437 1.00 75.94 194 LEU A CA 1
ATOM 1554 C C . LEU A 1 194 ? -13.581 5.538 21.530 1.00 75.94 194 LEU A C 1
ATOM 1556 O O . LEU A 1 194 ? -12.905 5.392 20.515 1.00 75.94 194 LEU A O 1
ATOM 1560 N N . VAL A 1 195 ? -13.139 5.177 22.735 1.00 75.69 195 VAL A N 1
ATOM 1561 C CA . VAL A 1 195 ? -11.848 4.508 22.959 1.00 75.69 195 VAL A CA 1
ATOM 1562 C C . VAL A 1 195 ? -11.820 3.163 22.234 1.00 75.69 195 VAL A C 1
ATOM 1564 O O . VAL A 1 195 ? -10.846 2.845 21.553 1.00 75.69 195 VAL A O 1
ATOM 1567 N N . HIS A 1 196 ? -12.910 2.402 22.323 1.00 68.12 196 HIS A N 1
ATOM 1568 C CA . HIS A 1 196 ? -13.033 1.099 21.684 1.00 68.12 196 HIS A CA 1
ATOM 1569 C C . HIS A 1 196 ? -13.061 1.185 20.143 1.00 68.12 196 HIS A C 1
ATOM 1571 O O . HIS A 1 196 ? -12.384 0.407 19.469 1.00 68.12 196 HIS A O 1
ATOM 1577 N N . ASP A 1 197 ? -13.754 2.178 19.579 1.00 71.00 197 ASP A N 1
ATOM 1578 C CA . ASP A 1 197 ? -13.746 2.472 18.140 1.00 71.00 197 ASP A CA 1
ATOM 1579 C C . ASP A 1 197 ? -12.340 2.860 17.646 1.00 71.00 197 ASP A C 1
ATOM 1581 O O . ASP A 1 197 ? -11.918 2.482 16.543 1.00 71.00 197 ASP A O 1
ATOM 1585 N N . LEU A 1 198 ? -11.586 3.598 18.468 1.00 70.12 198 LEU A N 1
ATOM 1586 C CA . LEU A 1 198 ? -10.235 4.043 18.139 1.00 70.12 198 LEU A CA 1
ATOM 1587 C C . LEU A 1 198 ? -9.224 2.900 18.157 1.00 70.12 198 LEU A C 1
ATOM 1589 O O . LEU A 1 198 ? -8.536 2.738 17.153 1.00 70.12 198 LEU A O 1
ATOM 1593 N N . ARG A 1 199 ? -9.134 2.118 19.237 1.00 68.38 199 ARG A N 1
ATOM 1594 C CA . ARG A 1 199 ? -8.377 0.855 19.341 1.00 68.38 199 ARG A CA 1
ATOM 1595 C C . ARG A 1 199 ? -8.618 0.275 20.743 1.00 68.38 199 ARG A C 1
ATOM 1597 O O . ARG A 1 199 ? -8.352 0.980 21.716 1.00 68.38 199 ARG A O 1
ATOM 1604 N N . PRO A 1 200 ? -9.036 -0.991 20.901 1.00 64.94 200 PRO A N 1
ATOM 1605 C CA . PRO A 1 200 ? -9.133 -1.581 22.229 1.00 64.94 200 PRO A CA 1
ATOM 1606 C C . PRO A 1 200 ? -7.729 -1.702 22.827 1.00 64.94 200 PRO A C 1
ATOM 1608 O O . PRO A 1 200 ? -6.898 -2.436 22.292 1.00 64.94 200 PRO A O 1
ATOM 1611 N N . ALA A 1 201 ? -7.462 -1.023 23.945 1.00 63.00 201 ALA A N 1
ATOM 1612 C CA . ALA A 1 201 ? -6.187 -1.136 24.668 1.00 63.00 201 ALA A CA 1
ATOM 1613 C C . ALA A 1 201 ? -5.866 -2.597 25.048 1.00 63.00 201 ALA A C 1
ATOM 1615 O O . ALA A 1 201 ? -4.709 -3.006 25.081 1.00 63.00 201 ALA A O 1
ATOM 1616 N N . GLN A 1 202 ? -6.906 -3.423 25.225 1.00 63.53 202 GLN A N 1
ATOM 1617 C CA . GLN A 1 202 ? -6.768 -4.854 25.488 1.00 63.53 202 GLN A CA 1
ATOM 1618 C C . GLN A 1 202 ? -6.074 -5.622 24.355 1.00 63.53 202 GLN A C 1
ATOM 1620 O O . GLN A 1 202 ? -5.543 -6.695 24.615 1.00 63.53 202 GLN A O 1
ATOM 1625 N N . LEU A 1 203 ? -6.086 -5.128 23.110 1.00 74.81 203 LEU A N 1
ATOM 1626 C CA . LEU A 1 203 ? -5.403 -5.807 22.005 1.00 74.81 203 LEU A CA 1
ATOM 1627 C C . LEU A 1 203 ? -3.887 -5.829 22.221 1.00 74.81 203 LEU A C 1
ATOM 1629 O O . LEU A 1 203 ? -3.231 -6.822 21.908 1.00 74.81 203 LEU A O 1
ATOM 1633 N N . ASP A 1 204 ? -3.348 -4.766 22.814 1.00 69.00 204 ASP A N 1
ATOM 1634 C CA . ASP A 1 204 ? -1.920 -4.641 23.080 1.00 69.00 204 ASP A CA 1
ATOM 1635 C C . ASP A 1 204 ? -1.520 -5.560 24.248 1.00 69.00 204 ASP A C 1
ATOM 1637 O O . ASP A 1 204 ? -0.629 -6.407 24.098 1.00 69.00 204 ASP A O 1
ATOM 1641 N N . ASP A 1 205 ? -2.270 -5.498 25.352 1.00 70.31 205 ASP A N 1
ATOM 1642 C CA . ASP A 1 205 ? -1.959 -6.219 26.593 1.00 70.31 205 ASP A CA 1
ATOM 1643 C C . ASP A 1 205 ? -2.369 -7.701 26.572 1.00 70.31 205 ASP A C 1
ATOM 1645 O O . ASP A 1 205 ? -1.617 -8.576 27.005 1.00 70.31 205 ASP A O 1
ATOM 1649 N N . LEU A 1 206 ? -3.565 -8.008 26.062 1.00 75.19 206 LEU A N 1
ATOM 1650 C CA . LEU A 1 206 ? -4.179 -9.341 26.124 1.00 75.19 206 LEU A CA 1
ATOM 1651 C C . LEU A 1 206 ? -4.081 -10.105 24.791 1.00 75.19 206 LEU A C 1
ATOM 1653 O O . LEU A 1 206 ? -4.149 -11.337 24.783 1.00 75.19 206 LEU A O 1
ATOM 1657 N N . GLY A 1 207 ? -3.867 -9.402 23.675 1.00 84.12 207 GLY A N 1
ATOM 1658 C CA . GLY A 1 207 ? -3.781 -9.982 22.333 1.00 84.12 207 GLY A CA 1
ATOM 1659 C C . GLY A 1 207 ? -5.145 -10.234 21.680 1.00 84.12 207 GLY A C 1
ATOM 1660 O O . GLY A 1 207 ? -6.201 -10.035 22.274 1.00 84.12 207 GLY A O 1
ATOM 1661 N N . LEU A 1 208 ? -5.124 -10.712 20.432 1.00 88.31 208 LEU A N 1
ATOM 1662 C CA . LEU A 1 208 ? -6.312 -10.794 19.567 1.00 88.31 208 LEU A CA 1
ATOM 1663 C C . LEU A 1 208 ? -7.487 -11.593 20.157 1.00 88.31 208 LEU A C 1
ATOM 1665 O O . LEU A 1 208 ? -8.628 -11.146 20.086 1.00 88.31 208 LEU A O 1
ATOM 1669 N N . VAL A 1 209 ? -7.233 -12.782 20.713 1.00 89.69 209 VAL A N 1
ATOM 1670 C CA . VAL A 1 209 ? -8.310 -13.696 21.140 1.00 89.69 209 VAL A CA 1
ATOM 1671 C C . VAL A 1 209 ? -9.149 -13.107 22.286 1.00 89.69 209 VAL A C 1
ATOM 1673 O O . VAL A 1 209 ? -10.367 -13.039 22.119 1.00 89.69 209 VAL A O 1
ATOM 1676 N N . PRO A 1 210 ? -8.564 -12.640 23.409 1.00 86.75 210 PRO A N 1
ATOM 1677 C CA . PRO A 1 210 ? -9.337 -11.979 24.462 1.00 86.75 210 PRO A CA 1
ATOM 1678 C C . PRO A 1 210 ? -10.092 -10.739 23.977 1.00 86.75 210 PRO A C 1
ATOM 1680 O O . PRO A 1 210 ? -11.228 -10.509 24.385 1.00 86.75 210 PRO A O 1
ATOM 1683 N N . THR A 1 211 ? -9.500 -9.958 23.070 1.00 86.75 211 THR A N 1
ATOM 1684 C CA . THR A 1 211 ? -10.161 -8.772 22.513 1.00 86.75 211 THR A CA 1
ATOM 1685 C C . THR A 1 211 ? -11.369 -9.138 21.647 1.00 86.75 211 THR A C 1
ATOM 1687 O O . THR A 1 211 ? -12.408 -8.491 21.752 1.00 86.75 211 THR A O 1
ATOM 1690 N N . LEU A 1 212 ? -11.286 -10.202 20.838 1.00 89.31 212 LEU A N 1
ATOM 1691 C CA . LEU A 1 212 ? -12.430 -10.707 20.067 1.00 89.31 212 LEU A CA 1
ATOM 1692 C C . LEU A 1 212 ? -13.538 -11.272 20.966 1.00 89.31 212 LEU A C 1
ATOM 1694 O O . LEU A 1 212 ? -14.715 -11.089 20.659 1.00 89.31 212 LEU A O 1
ATOM 1698 N N . GLN A 1 213 ? -13.184 -11.923 22.080 1.00 88.19 213 GLN A N 1
ATOM 1699 C CA . GLN A 1 213 ? -14.164 -12.382 23.073 1.00 88.19 213 GLN A CA 1
ATOM 1700 C C . GLN A 1 213 ? -14.924 -11.201 23.673 1.00 88.19 213 GLN A C 1
ATOM 1702 O O . GLN A 1 213 ? -16.152 -11.200 23.682 1.00 88.19 213 GLN A O 1
ATOM 1707 N N . TYR A 1 214 ? -14.203 -10.166 24.103 1.00 83.88 214 TYR A N 1
ATOM 1708 C CA . TYR A 1 214 ? -14.815 -8.953 24.636 1.00 83.88 214 TYR A CA 1
ATOM 1709 C C . TYR A 1 214 ? -15.751 -8.283 23.617 1.00 83.88 214 TYR A C 1
ATOM 1711 O O . TYR A 1 214 ? -16.902 -7.970 23.926 1.00 83.88 214 TYR A O 1
ATOM 1719 N N . LEU A 1 215 ? -15.285 -8.138 22.372 1.00 84.38 215 LEU A N 1
ATOM 1720 C CA . LEU A 1 215 ? -16.065 -7.589 21.262 1.00 84.38 215 LEU A CA 1
ATOM 1721 C C . LEU A 1 215 ? -17.384 -8.362 21.054 1.00 84.38 215 LEU A C 1
ATOM 1723 O O . LEU A 1 215 ? -18.454 -7.763 20.937 1.00 84.38 215 LEU A O 1
ATOM 1727 N N . ALA A 1 216 ? -17.322 -9.694 21.041 1.00 87.19 216 ALA A N 1
ATOM 1728 C CA . ALA A 1 216 ? -18.487 -10.562 20.883 1.00 87.19 216 ALA A CA 1
ATOM 1729 C C . ALA A 1 216 ? -19.478 -10.447 22.058 1.00 87.19 216 ALA A C 1
ATOM 1731 O O . ALA A 1 216 ? -20.693 -10.369 21.853 1.00 87.19 216 ALA A O 1
ATOM 1732 N N . GLU A 1 217 ? -18.972 -10.443 23.292 1.00 82.81 217 GLU A N 1
ATOM 1733 C CA . GLU A 1 217 ? -19.803 -10.538 24.492 1.00 82.81 217 GLU A CA 1
ATOM 1734 C C . GLU A 1 217 ? -20.382 -9.211 24.970 1.00 82.81 217 GLU A C 1
ATOM 1736 O O . GLU A 1 217 ? -21.475 -9.207 25.544 1.00 82.81 217 GLU A O 1
ATOM 1741 N N . GLU A 1 218 ? -19.674 -8.105 24.757 1.00 78.44 218 GLU A N 1
ATOM 1742 C CA . GLU A 1 218 ? -20.023 -6.829 25.371 1.00 78.44 218 GLU A CA 1
ATOM 1743 C C . GLU A 1 218 ? -20.564 -5.825 24.359 1.00 78.44 218 GLU A C 1
ATOM 1745 O O . GLU A 1 218 ? -21.587 -5.185 24.603 1.00 78.44 218 GLU A O 1
ATOM 1750 N N . GLU A 1 219 ? -19.938 -5.698 23.193 1.00 76.38 219 GLU A N 1
ATOM 1751 C CA . GLU A 1 219 ? -20.385 -4.757 22.163 1.00 76.38 219 GLU A CA 1
ATOM 1752 C C . GLU A 1 219 ? -21.601 -5.302 21.412 1.00 76.38 219 GLU A C 1
ATOM 1754 O O . GLU A 1 219 ? -22.690 -4.720 21.462 1.00 76.38 219 GLU A O 1
ATOM 1759 N N . TYR A 1 220 ? -21.455 -6.461 20.768 1.00 84.44 220 TYR A N 1
ATOM 1760 C CA . TYR A 1 220 ? -22.490 -6.973 19.868 1.00 84.44 220 TYR A CA 1
ATOM 1761 C C . TYR A 1 220 ? -23.683 -7.594 20.589 1.00 84.44 220 TYR A C 1
ATOM 1763 O O . TYR A 1 220 ? -24.817 -7.440 20.130 1.00 84.44 220 TYR A O 1
ATOM 1771 N N . ARG A 1 221 ? -23.478 -8.165 21.783 1.00 82.62 221 ARG A N 1
ATOM 1772 C CA . ARG A 1 221 ? -24.587 -8.616 22.635 1.00 82.62 221 ARG A CA 1
ATOM 1773 C C . ARG A 1 221 ? -25.525 -7.461 23.002 1.00 82.62 221 ARG A C 1
ATOM 1775 O O . ARG A 1 221 ? -26.740 -7.649 22.998 1.00 82.62 221 ARG A O 1
ATOM 1782 N N . ARG A 1 222 ? -24.990 -6.258 23.267 1.00 78.06 222 ARG A N 1
ATOM 1783 C CA . ARG A 1 222 ? -25.798 -5.043 23.510 1.00 78.06 222 ARG A CA 1
ATOM 1784 C C . ARG A 1 222 ? -26.543 -4.580 22.258 1.00 78.06 222 ARG A C 1
ATOM 1786 O O . ARG A 1 222 ? -27.641 -4.047 22.377 1.00 78.06 222 ARG A O 1
ATOM 1793 N N . ALA A 1 223 ? -25.975 -4.816 21.077 1.00 79.19 223 ALA A N 1
ATOM 1794 C CA . ALA A 1 223 ? -26.611 -4.541 19.789 1.00 79.19 223 ALA A CA 1
ATOM 1795 C C . ALA A 1 223 ? -27.637 -5.613 19.356 1.00 79.19 223 ALA A C 1
ATOM 1797 O O . ALA A 1 223 ? -28.242 -5.476 18.296 1.00 79.19 223 ALA A O 1
ATOM 1798 N N . GLY A 1 224 ? -27.850 -6.665 20.157 1.00 84.88 224 GLY A N 1
ATOM 1799 C CA . GLY A 1 224 ? -28.799 -7.743 19.861 1.00 84.88 224 GLY A CA 1
ATOM 1800 C C . GLY A 1 224 ? -28.251 -8.860 18.966 1.00 84.88 224 GLY A C 1
ATOM 1801 O O . GLY A 1 224 ? -29.020 -9.723 18.554 1.00 84.88 224 GLY A O 1
ATOM 1802 N N . LEU A 1 225 ? -26.944 -8.877 18.689 1.00 89.62 225 LEU A N 1
ATOM 1803 C CA . LEU A 1 225 ? -26.278 -9.906 17.890 1.00 89.62 225 LEU A CA 1
ATOM 1804 C C . LEU A 1 225 ? -25.546 -10.899 18.806 1.00 89.62 225 LEU A C 1
ATOM 1806 O O . LEU A 1 225 ? -24.696 -10.514 19.611 1.00 89.62 225 LEU A O 1
ATOM 1810 N N . LYS A 1 226 ? -25.850 -12.193 18.679 1.00 92.06 226 LYS A N 1
ATOM 1811 C CA . LYS A 1 226 ? -25.109 -13.274 19.343 1.00 92.06 226 LYS A CA 1
ATOM 1812 C C . LYS A 1 226 ? -23.963 -13.728 18.449 1.00 92.06 226 LYS A C 1
ATOM 1814 O O . LYS A 1 226 ? -24.199 -14.283 17.378 1.00 92.06 226 LYS A O 1
ATOM 1819 N N . VAL A 1 227 ? -22.737 -13.510 18.907 1.00 93.81 227 VAL A N 1
ATOM 1820 C CA . VAL A 1 227 ? -21.522 -13.911 18.193 1.00 93.81 227 VAL A CA 1
ATOM 1821 C C . VAL A 1 227 ? -20.910 -15.128 18.885 1.00 93.81 227 VAL A C 1
ATOM 1823 O O . VAL A 1 227 ? -20.602 -15.056 20.073 1.00 93.81 227 VAL A O 1
ATOM 1826 N N . ASP A 1 228 ? -20.753 -16.235 18.158 1.00 93.69 228 ASP A N 1
ATOM 1827 C CA . ASP A 1 228 ? -20.007 -17.415 18.616 1.00 93.69 228 ASP A CA 1
ATOM 1828 C C . ASP A 1 228 ? -18.545 -17.311 18.163 1.00 93.69 228 ASP A C 1
ATOM 1830 O O . ASP A 1 228 ? -18.282 -17.178 16.968 1.00 93.69 228 ASP A O 1
ATOM 1834 N N . LEU A 1 229 ? -17.593 -17.334 19.101 1.00 94.56 229 LEU A N 1
ATOM 1835 C CA . LEU A 1 229 ? -16.161 -17.274 18.796 1.00 94.56 229 LEU A CA 1
ATOM 1836 C C . LEU A 1 229 ? -15.526 -18.649 18.996 1.00 94.56 229 LEU A C 1
ATOM 1838 O O . LEU A 1 229 ? -15.405 -19.133 20.122 1.00 94.56 229 LEU A O 1
ATOM 1842 N N . GLN A 1 230 ? -15.025 -19.220 17.908 1.00 94.19 230 GLN A N 1
ATOM 1843 C CA . GLN A 1 230 ? -14.329 -20.500 17.898 1.00 94.19 230 GLN A CA 1
ATOM 1844 C C . GLN A 1 230 ? -12.848 -20.279 17.591 1.00 94.19 230 GLN A C 1
ATOM 1846 O O . GLN A 1 230 ? -12.490 -19.568 16.654 1.00 94.19 230 GLN A O 1
ATOM 1851 N N . VAL A 1 231 ? -11.972 -20.871 18.404 1.00 93.69 231 VAL A N 1
ATOM 1852 C CA . VAL A 1 231 ? -10.518 -20.760 18.240 1.00 93.69 231 VAL A CA 1
ATOM 1853 C C . VAL A 1 231 ? -9.919 -22.152 18.144 1.00 93.69 231 VAL A C 1
ATOM 1855 O O . VAL A 1 231 ? -10.021 -22.931 19.092 1.00 93.69 231 VAL A O 1
ATOM 1858 N N . GLU A 1 232 ? -9.259 -22.434 17.027 1.00 93.12 232 GLU A N 1
ATOM 1859 C CA . GLU A 1 232 ? -8.642 -23.726 16.730 1.00 93.12 232 GLU A CA 1
ATOM 1860 C C . GLU A 1 232 ? -7.120 -23.601 16.587 1.00 93.12 232 GLU A C 1
ATOM 1862 O O . GLU A 1 232 ? -6.597 -22.578 16.141 1.00 93.12 232 GLU A O 1
ATOM 1867 N N . GLY A 1 233 ? -6.396 -24.662 16.948 1.00 89.50 233 GLY A N 1
ATOM 1868 C CA . GLY A 1 233 ? -4.933 -24.710 16.873 1.00 89.50 233 GLY A CA 1
ATOM 1869 C C . GLY A 1 233 ? -4.212 -24.105 18.085 1.00 89.50 233 GLY A C 1
ATOM 1870 O O . GLY A 1 233 ? -4.816 -23.741 19.099 1.00 89.50 233 GLY A O 1
ATOM 1871 N N . GLN A 1 234 ? -2.879 -24.037 18.003 1.00 85.94 234 GLN A N 1
ATOM 1872 C CA . GLN A 1 234 ? -2.047 -23.505 19.084 1.00 85.94 234 GLN A CA 1
ATOM 1873 C C . GLN A 1 234 ? -1.971 -21.978 19.000 1.00 85.94 234 GLN A C 1
ATOM 1875 O O . GLN A 1 234 ? -1.391 -21.414 18.073 1.00 85.94 234 GLN A O 1
ATOM 1880 N N . ARG A 1 235 ? -2.525 -21.304 20.013 1.00 84.50 235 ARG A N 1
ATOM 1881 C CA . ARG A 1 235 ? -2.496 -19.841 20.119 1.00 84.50 235 ARG A CA 1
ATOM 1882 C C . ARG A 1 235 ? -1.055 -19.336 20.179 1.00 84.50 235 ARG A C 1
ATOM 1884 O O . ARG A 1 235 ? -0.259 -19.809 20.991 1.00 84.50 235 ARG A O 1
ATOM 1891 N N . ARG A 1 236 ? -0.753 -18.326 19.368 1.00 83.75 236 ARG A N 1
ATOM 1892 C CA . ARG A 1 236 ? 0.523 -17.602 19.363 1.00 83.75 236 ARG A CA 1
ATOM 1893 C C . ARG A 1 236 ? 0.275 -16.112 19.155 1.00 83.75 236 ARG A C 1
ATOM 1895 O O . ARG A 1 236 ? -0.692 -15.754 18.484 1.00 83.75 236 ARG A O 1
ATOM 1902 N N . ARG A 1 237 ? 1.143 -15.258 19.709 1.00 81.69 237 ARG A N 1
ATOM 1903 C CA . ARG A 1 237 ? 1.150 -13.828 19.362 1.00 81.69 237 ARG A CA 1
ATOM 1904 C C . ARG A 1 237 ? 1.592 -13.678 17.911 1.00 81.69 237 ARG A C 1
ATOM 1906 O O . ARG A 1 237 ? 2.498 -14.385 17.462 1.00 81.69 237 ARG A O 1
ATOM 1913 N N . MET A 1 238 ? 0.929 -12.785 17.193 1.00 84.38 238 MET A N 1
ATOM 1914 C CA . MET A 1 238 ? 1.324 -12.385 15.845 1.00 84.38 238 MET A CA 1
ATOM 1915 C C . MET A 1 238 ? 2.019 -11.026 15.906 1.00 84.38 238 MET A C 1
ATOM 1917 O O . MET A 1 238 ? 2.070 -10.386 16.957 1.00 84.38 238 MET A O 1
ATOM 1921 N N . ASP A 1 239 ? 2.564 -10.586 14.774 1.00 84.31 239 ASP A N 1
ATOM 1922 C CA . ASP A 1 239 ? 2.989 -9.196 14.634 1.00 84.31 239 ASP A CA 1
ATOM 1923 C C . ASP A 1 239 ? 1.813 -8.267 15.029 1.00 84.31 239 ASP A C 1
ATOM 1925 O O . ASP A 1 239 ? 0.686 -8.510 14.579 1.00 84.31 239 ASP A O 1
ATOM 1929 N N . PRO A 1 240 ? 2.024 -7.235 15.868 1.00 79.88 240 PRO A N 1
ATOM 1930 C CA . PRO A 1 240 ? 0.944 -6.368 16.348 1.00 79.88 240 PRO A CA 1
ATOM 1931 C C . PRO A 1 240 ? 0.103 -5.746 15.226 1.00 79.88 240 PRO A C 1
ATOM 1933 O O . PRO A 1 240 ? -1.106 -5.552 15.382 1.00 79.88 240 PRO A O 1
ATOM 1936 N N . LEU A 1 241 ? 0.715 -5.469 14.068 1.00 78.06 241 LEU A N 1
ATOM 1937 C CA . LEU A 1 241 ? 0.005 -4.965 12.895 1.00 78.06 241 LEU A CA 1
ATOM 1938 C C . LEU A 1 241 ? -0.960 -6.019 12.345 1.00 78.06 241 LEU A C 1
ATOM 1940 O O . LEU A 1 241 ? -2.086 -5.695 11.978 1.00 78.06 241 LEU A O 1
ATOM 1944 N N . VAL A 1 242 ? -0.546 -7.286 12.326 1.00 86.19 242 VAL A N 1
ATOM 1945 C CA . VAL A 1 242 ? -1.380 -8.410 11.886 1.00 86.19 242 VAL A CA 1
ATOM 1946 C C . VAL A 1 242 ? -2.542 -8.629 12.857 1.00 86.19 242 VAL A C 1
ATOM 1948 O O . VAL A 1 242 ? -3.681 -8.755 12.410 1.00 86.19 242 VAL A O 1
ATOM 1951 N N . GLU A 1 243 ? -2.296 -8.600 14.172 1.00 87.56 243 GLU A N 1
ATOM 1952 C CA . GLU A 1 243 ? -3.363 -8.673 15.188 1.00 87.56 243 GLU A CA 1
ATOM 1953 C C . GLU A 1 243 ? -4.376 -7.530 15.011 1.00 87.56 243 GLU A C 1
ATOM 1955 O O . GLU A 1 243 ? -5.586 -7.761 15.029 1.00 87.56 243 GLU A O 1
ATOM 1960 N N . THR A 1 244 ? -3.888 -6.315 14.745 1.00 82.06 244 THR A N 1
ATOM 1961 C CA . THR A 1 244 ? -4.726 -5.138 14.473 1.00 82.06 244 THR A CA 1
ATOM 1962 C C . THR A 1 244 ? -5.580 -5.322 13.223 1.00 82.06 244 THR A C 1
ATOM 1964 O O . THR A 1 244 ? -6.777 -5.037 13.250 1.00 82.06 244 THR A O 1
ATOM 1967 N N . VAL A 1 245 ? -5.006 -5.843 12.135 1.00 85.81 245 VAL A N 1
ATOM 1968 C CA . VAL A 1 245 ? -5.753 -6.119 10.900 1.00 85.81 245 VAL A CA 1
ATOM 1969 C C . VAL A 1 245 ? -6.864 -7.137 11.150 1.00 85.81 245 VAL A C 1
ATOM 1971 O O . VAL A 1 245 ? -8.006 -6.879 10.772 1.00 85.81 245 VAL A O 1
ATOM 1974 N N . PHE A 1 246 ? -6.574 -8.255 11.824 1.00 91.56 246 PHE A N 1
ATOM 1975 C CA . PHE A 1 246 ? -7.602 -9.246 12.162 1.00 91.56 246 PHE A CA 1
ATOM 1976 C C . PHE A 1 246 ? -8.718 -8.641 13.011 1.00 91.56 246 PHE A C 1
ATOM 1978 O O . PHE A 1 246 ? -9.894 -8.834 12.704 1.00 91.56 246 PHE A O 1
ATOM 1985 N N . PHE A 1 247 ? -8.366 -7.861 14.033 1.00 88.12 247 PHE A N 1
ATOM 1986 C CA . PHE A 1 247 ? -9.354 -7.197 14.874 1.00 88.12 247 PHE A CA 1
ATOM 1987 C C . PHE A 1 247 ? -10.259 -6.259 14.060 1.00 88.12 247 PHE A C 1
ATOM 1989 O O . PHE A 1 247 ? -11.482 -6.347 14.159 1.00 88.12 247 PHE A O 1
ATOM 1996 N N . ARG A 1 248 ? -9.682 -5.411 13.197 1.00 85.38 248 ARG A N 1
ATOM 1997 C CA . ARG A 1 248 ? -10.443 -4.483 12.341 1.00 85.38 248 ARG A CA 1
ATOM 1998 C C . ARG A 1 248 ? -11.360 -5.206 11.364 1.00 85.38 248 ARG A C 1
ATOM 2000 O O . ARG A 1 248 ? -12.495 -4.780 11.175 1.00 85.38 248 ARG A O 1
ATOM 2007 N N . VAL A 1 249 ? -10.887 -6.296 10.761 1.00 91.19 249 VAL A N 1
ATOM 2008 C CA . VAL A 1 249 ? -11.703 -7.109 9.852 1.00 91.19 249 VAL A CA 1
ATOM 2009 C C . VAL A 1 249 ? -12.882 -7.726 10.604 1.00 91.19 249 VAL A C 1
ATOM 2011 O O . VAL A 1 249 ? -14.000 -7.674 10.101 1.00 91.19 249 VAL A O 1
ATOM 2014 N N . ALA A 1 250 ? -12.668 -8.257 11.810 1.00 92.06 250 ALA A N 1
ATOM 2015 C CA . ALA A 1 250 ? -13.749 -8.813 12.621 1.00 92.06 250 ALA A CA 1
ATOM 2016 C C . ALA A 1 250 ? -14.762 -7.736 1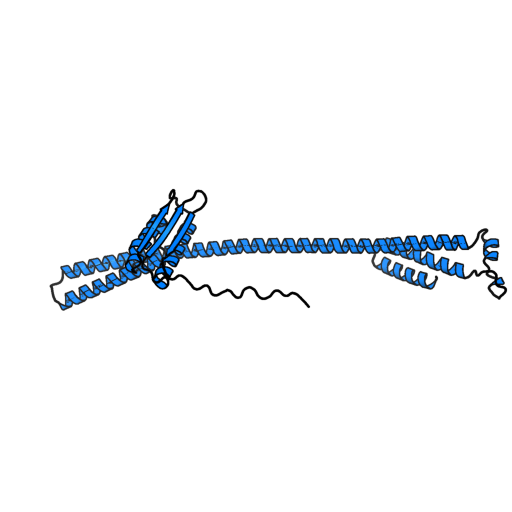3.038 1.00 92.06 250 ALA A C 1
ATOM 2018 O O . ALA A 1 250 ? -15.964 -7.936 12.879 1.00 92.06 250 ALA A O 1
ATOM 2019 N N . GLN A 1 251 ? -14.283 -6.582 13.512 1.00 88.56 251 GLN A N 1
ATOM 2020 C CA . GLN A 1 251 ? -15.118 -5.443 13.902 1.00 88.56 251 GLN A CA 1
ATOM 2021 C C . GLN A 1 251 ? -15.980 -4.950 12.732 1.00 88.56 251 GLN A C 1
ATOM 2023 O O . GLN A 1 251 ? -17.195 -4.806 12.862 1.00 88.56 251 GLN A O 1
ATOM 2028 N N . GLU A 1 252 ? -15.384 -4.718 11.566 1.00 89.12 252 GLU A N 1
ATOM 2029 C CA . GLU A 1 252 ? -16.127 -4.238 10.400 1.00 89.12 252 GLU A CA 1
ATOM 2030 C C . GLU A 1 252 ? -17.100 -5.305 9.880 1.00 89.12 252 GLU A C 1
ATOM 2032 O O . GLU A 1 252 ? -18.250 -4.997 9.566 1.00 89.12 252 GLU A O 1
ATOM 2037 N N . ALA A 1 253 ? -16.688 -6.576 9.843 1.00 91.88 253 ALA A N 1
ATOM 2038 C CA . ALA A 1 253 ? -17.560 -7.668 9.423 1.00 91.88 253 ALA A CA 1
ATOM 2039 C C . ALA A 1 253 ? -18.792 -7.786 10.331 1.00 91.88 253 ALA A C 1
ATOM 2041 O O . ALA A 1 253 ? -19.915 -7.770 9.836 1.00 91.88 253 ALA A O 1
ATOM 2042 N N . LEU A 1 254 ? -18.609 -7.819 11.653 1.00 91.06 254 LEU A N 1
ATOM 2043 C CA . LEU A 1 254 ? -19.714 -7.902 12.612 1.00 91.06 254 LEU A CA 1
ATOM 2044 C C . LEU A 1 254 ? -20.594 -6.643 12.594 1.00 91.06 254 LEU A C 1
ATOM 2046 O O . LEU A 1 254 ? -21.817 -6.739 12.690 1.00 91.06 254 LEU A O 1
ATOM 2050 N N . THR A 1 255 ? -20.006 -5.464 12.387 1.00 87.88 255 THR A N 1
ATOM 2051 C CA . THR A 1 255 ? -20.767 -4.222 12.181 1.00 87.88 255 THR A CA 1
ATOM 2052 C C . THR A 1 255 ? -21.656 -4.311 10.943 1.00 87.88 255 THR A C 1
ATOM 2054 O O . THR A 1 255 ? -22.823 -3.914 10.986 1.00 87.88 255 THR A O 1
ATOM 2057 N N . ASN A 1 256 ? -21.137 -4.875 9.853 1.00 89.44 256 ASN A N 1
ATOM 2058 C CA . ASN A 1 256 ? -21.912 -5.116 8.643 1.00 89.44 256 ASN A CA 1
ATOM 2059 C C . ASN A 1 256 ? -23.037 -6.129 8.872 1.00 89.44 256 ASN A C 1
ATOM 2061 O O . ASN A 1 256 ? -24.138 -5.911 8.369 1.00 89.44 256 ASN A O 1
ATOM 2065 N N . VAL A 1 257 ? -22.823 -7.164 9.692 1.00 90.69 257 VAL A N 1
ATOM 2066 C CA . VAL A 1 257 ? -23.895 -8.090 10.093 1.00 90.69 257 VAL A CA 1
ATOM 2067 C C . VAL A 1 257 ? -25.028 -7.338 10.792 1.00 90.69 257 VAL A C 1
ATOM 2069 O O . VAL A 1 257 ? -26.168 -7.394 10.331 1.00 90.69 257 VAL A O 1
ATOM 2072 N N . VAL A 1 258 ? -24.716 -6.560 11.836 1.00 87.81 258 VAL A N 1
ATOM 2073 C CA . VAL A 1 258 ? -25.719 -5.771 12.581 1.00 87.81 258 VAL A CA 1
ATOM 2074 C C . VAL A 1 258 ? -26.509 -4.840 11.659 1.00 87.81 258 VAL A C 1
ATOM 2076 O O . VAL A 1 258 ? -27.716 -4.675 11.823 1.00 87.81 258 VAL A O 1
ATOM 2079 N N . ARG A 1 259 ? -25.841 -4.215 10.685 1.00 87.88 259 ARG A N 1
ATOM 2080 C CA . ARG A 1 259 ? -26.469 -3.227 9.797 1.00 87.88 259 ARG A CA 1
ATOM 2081 C C . ARG A 1 259 ? -27.251 -3.840 8.637 1.00 87.88 259 ARG A C 1
ATOM 2083 O O . ARG A 1 259 ? -28.210 -3.220 8.178 1.00 87.88 259 ARG A O 1
ATOM 2090 N N . HIS A 1 260 ? -26.828 -4.993 8.120 1.00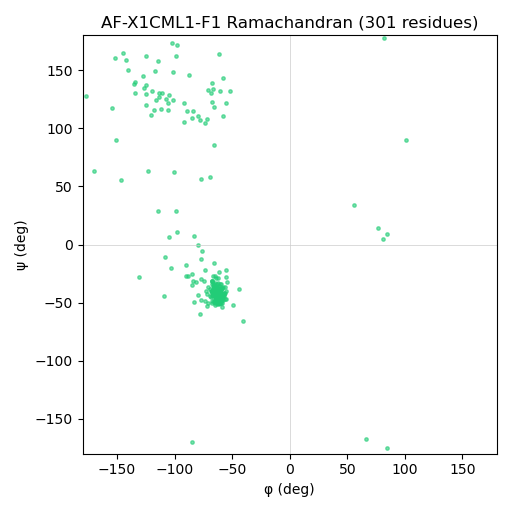 88.50 260 HIS A N 1
ATOM 2091 C CA . HIS A 1 260 ? -27.258 -5.457 6.796 1.00 88.50 260 HIS A CA 1
ATOM 2092 C C . HIS A 1 260 ? -27.761 -6.900 6.747 1.00 88.50 260 HIS A C 1
ATOM 2094 O O . HIS A 1 260 ? -28.599 -7.195 5.898 1.00 88.50 260 HIS A O 1
ATOM 2100 N N . ALA A 1 261 ? -27.301 -7.792 7.627 1.00 85.56 261 ALA A N 1
ATOM 2101 C CA . ALA A 1 261 ? -27.582 -9.224 7.501 1.00 85.56 261 ALA A CA 1
ATOM 2102 C C . ALA A 1 261 ? -29.028 -9.604 7.864 1.00 85.56 261 ALA A C 1
ATOM 2104 O O . ALA A 1 261 ? -29.522 -10.627 7.397 1.00 85.56 261 ALA A O 1
ATOM 2105 N N . GLN A 1 262 ? -29.728 -8.779 8.652 1.00 86.75 262 GLN A N 1
ATOM 2106 C CA . GLN A 1 262 ? -31.072 -9.084 9.170 1.00 86.75 262 GLN A CA 1
ATOM 2107 C C . GLN A 1 262 ? -31.132 -10.418 9.945 1.00 86.75 262 GLN A C 1
ATOM 2109 O O . GLN A 1 262 ? -32.146 -11.112 9.914 1.00 86.75 262 GLN A O 1
ATOM 2114 N N . CYS A 1 263 ? -30.055 -10.765 10.654 1.00 89.44 263 CYS A N 1
ATOM 2115 C CA . CYS A 1 263 ? -29.976 -11.927 11.538 1.00 89.44 263 CYS A CA 1
ATOM 2116 C C . CYS A 1 263 ? -29.555 -11.518 12.959 1.00 89.44 263 CYS A C 1
ATOM 2118 O O . CYS A 1 263 ? -29.012 -10.434 13.178 1.00 89.44 263 CYS A O 1
ATOM 2120 N N . ASP A 1 264 ? -29.799 -12.403 13.927 1.00 91.50 264 ASP A N 1
ATOM 2121 C CA . ASP A 1 264 ? -29.405 -12.245 15.333 1.00 91.50 264 ASP A CA 1
ATOM 2122 C C . ASP A 1 264 ? -28.199 -13.122 15.715 1.00 91.50 264 ASP A C 1
ATOM 2124 O O . ASP A 1 264 ? -27.817 -13.174 16.888 1.00 91.50 264 ASP A O 1
ATOM 2128 N N . ARG A 1 265 ? -27.580 -13.804 14.739 1.00 92.75 265 ARG A N 1
ATOM 2129 C CA . ARG A 1 265 ? -26.456 -14.730 14.940 1.00 92.75 265 ARG A CA 1
ATOM 2130 C C . ARG A 1 265 ? -25.337 -14.541 13.923 1.00 92.75 265 ARG A C 1
ATOM 2132 O O . ARG A 1 265 ? -25.589 -14.414 12.724 1.00 92.75 265 ARG A O 1
ATOM 2139 N N . ALA A 1 266 ? -24.107 -14.601 14.421 1.00 94.69 266 ALA A N 1
ATOM 2140 C CA . ALA A 1 266 ? -22.885 -14.687 13.631 1.00 94.69 266 ALA A CA 1
ATOM 2141 C C . ALA A 1 266 ? -21.870 -15.621 14.306 1.00 94.69 266 ALA A C 1
ATOM 2143 O O . ALA A 1 266 ? -21.925 -15.842 15.516 1.00 94.69 266 ALA A O 1
ATOM 2144 N N . ALA A 1 267 ? -20.927 -16.140 13.529 1.00 95.06 267 ALA A N 1
ATOM 2145 C CA . ALA A 1 267 ? -19.810 -16.943 14.002 1.00 95.06 267 ALA A CA 1
ATOM 2146 C C . ALA A 1 267 ? -18.486 -16.339 13.526 1.00 95.06 267 ALA A C 1
ATOM 2148 O O . ALA A 1 267 ? -18.362 -15.924 12.370 1.00 95.06 267 ALA A O 1
ATOM 2149 N N . VAL A 1 268 ? -17.498 -16.306 14.416 1.00 96.12 268 VAL A N 1
ATOM 2150 C CA . VAL A 1 268 ? -16.112 -15.943 14.122 1.00 96.12 268 VAL A CA 1
ATOM 2151 C C . VAL A 1 268 ? -15.241 -17.158 14.426 1.00 96.12 268 VAL A C 1
ATOM 2153 O O . VAL A 1 268 ? -15.143 -17.585 15.571 1.00 96.12 268 VAL A O 1
ATOM 2156 N N . GLU A 1 269 ? -14.598 -17.712 13.407 1.00 95.88 269 GLU A N 1
ATOM 2157 C CA . GLU A 1 269 ? -13.622 -18.795 13.541 1.00 95.88 269 GLU A CA 1
ATOM 2158 C C . GLU A 1 269 ? -12.216 -18.220 13.361 1.00 95.88 269 GLU A C 1
ATOM 2160 O O . GLU A 1 269 ? -11.948 -17.553 12.359 1.00 95.88 269 GLU A O 1
ATOM 2165 N N . LEU A 1 270 ? -11.311 -18.495 14.299 1.00 95.44 270 LEU A N 1
ATOM 2166 C CA . LEU A 1 270 ? -9.895 -18.148 14.206 1.00 95.44 270 LEU A CA 1
ATOM 2167 C C . LEU A 1 270 ? -9.045 -19.420 14.296 1.00 95.44 270 LEU A C 1
ATOM 2169 O O . LEU A 1 270 ? -8.969 -20.056 15.346 1.00 95.44 270 LEU A O 1
ATOM 2173 N N . ILE A 1 271 ? -8.397 -19.777 13.191 1.00 94.94 271 ILE A N 1
ATOM 2174 C CA . ILE A 1 271 ? -7.664 -21.034 13.026 1.00 94.94 271 ILE A CA 1
ATOM 2175 C C . ILE A 1 271 ? -6.170 -20.725 12.924 1.00 94.94 271 ILE A C 1
ATOM 2177 O O . ILE A 1 271 ? -5.721 -20.056 11.989 1.00 94.94 271 ILE A O 1
ATOM 2181 N N . PHE A 1 272 ? -5.399 -21.214 13.895 1.00 92.88 272 PHE A N 1
ATOM 2182 C CA . PHE A 1 272 ? -3.942 -21.110 13.918 1.00 92.88 272 PHE A CA 1
ATOM 2183 C C . PHE A 1 272 ? -3.313 -22.341 13.263 1.00 92.88 272 PHE A C 1
ATOM 2185 O O . PHE A 1 272 ? -3.253 -23.416 13.860 1.00 92.88 272 PHE A O 1
ATOM 2192 N N . GLU A 1 273 ? -2.806 -22.166 12.046 1.00 91.56 273 GLU A N 1
ATOM 2193 C CA . GLU A 1 273 ? -2.020 -23.171 11.332 1.00 91.56 273 GLU A CA 1
ATOM 2194 C C . GLU A 1 273 ? -0.513 -22.883 11.484 1.00 91.56 273 GLU A C 1
ATOM 2196 O O . GLU A 1 273 ? -0.103 -21.838 12.000 1.00 91.56 273 GLU A O 1
ATOM 2201 N N . ASN A 1 274 ? 0.341 -23.807 11.031 1.00 84.56 274 ASN A N 1
ATOM 2202 C CA . ASN A 1 274 ? 1.795 -23.695 11.205 1.00 84.56 274 ASN A CA 1
ATOM 2203 C C . ASN A 1 274 ? 2.366 -22.403 10.579 1.00 84.56 274 ASN A C 1
ATOM 2205 O O . ASN A 1 274 ? 3.089 -21.653 11.244 1.00 84.56 274 ASN A O 1
ATOM 2209 N N . GLU A 1 275 ? 1.991 -22.089 9.335 1.00 87.31 275 GLU A N 1
ATOM 2210 C CA . GLU A 1 275 ? 2.550 -20.958 8.568 1.00 87.31 275 GLU A CA 1
ATOM 2211 C C . GLU A 1 275 ? 1.585 -19.782 8.383 1.00 87.31 275 GLU A C 1
ATOM 2213 O O . GLU A 1 275 ? 2.002 -18.703 7.972 1.00 87.31 275 GLU A O 1
ATOM 2218 N N . GLN A 1 276 ? 0.308 -19.950 8.721 1.00 91.12 276 GLN A N 1
ATOM 2219 C CA . GLN A 1 276 ? -0.708 -18.923 8.512 1.00 91.12 276 GLN A CA 1
ATOM 2220 C C . GLN A 1 276 ? -1.747 -18.910 9.629 1.00 91.12 276 GLN A C 1
ATOM 2222 O O . GLN A 1 276 ? -1.844 -19.836 10.435 1.00 91.12 276 GLN A O 1
ATOM 2227 N N . VAL A 1 277 ? -2.518 -17.828 9.684 1.00 92.88 277 VAL A N 1
ATOM 2228 C CA . VAL A 1 277 ? -3.688 -17.706 10.552 1.00 92.88 277 VAL A CA 1
ATOM 2229 C C . VAL A 1 277 ? -4.869 -17.347 9.668 1.00 92.88 277 VAL A C 1
ATOM 2231 O O . VAL A 1 277 ? -4.779 -16.434 8.849 1.00 92.88 277 VAL A O 1
ATOM 2234 N N . VAL A 1 278 ? -5.961 -18.091 9.805 1.00 94.00 278 VAL A N 1
ATOM 2235 C CA . VAL A 1 278 ? -7.171 -17.908 9.003 1.00 94.00 278 VAL A CA 1
ATOM 2236 C C . VAL A 1 278 ? -8.284 -17.438 9.922 1.00 94.00 278 VAL A C 1
ATOM 2238 O O . VAL A 1 278 ? -8.566 -18.078 10.930 1.00 94.00 278 VAL A O 1
ATOM 2241 N N . MET A 1 279 ? -8.932 -16.333 9.560 1.00 95.88 279 MET A N 1
ATOM 2242 C CA . MET A 1 279 ? -10.140 -15.866 10.233 1.00 95.88 279 MET A CA 1
ATOM 2243 C C . MET A 1 279 ? -11.324 -15.961 9.280 1.00 95.88 279 MET A C 1
ATOM 2245 O O . MET A 1 279 ? -11.251 -15.481 8.147 1.00 95.88 279 MET A O 1
ATOM 2249 N N . ARG A 1 280 ? -12.420 -16.565 9.736 1.00 95.69 280 ARG A N 1
ATOM 2250 C CA . ARG A 1 280 ? -13.686 -16.614 9.003 1.00 95.69 280 ARG A CA 1
ATOM 2251 C C . ARG A 1 280 ? -14.761 -15.944 9.833 1.00 95.69 280 ARG A C 1
ATOM 2253 O O . ARG A 1 280 ? -14.906 -16.247 11.010 1.00 95.69 280 ARG A O 1
ATOM 2260 N N . VAL A 1 281 ? -15.522 -15.060 9.204 1.00 94.44 281 VAL A N 1
ATOM 2261 C CA . VAL A 1 281 ? -16.722 -14.468 9.794 1.00 94.44 281 VAL A CA 1
ATOM 2262 C C . VAL A 1 281 ? -17.901 -14.919 8.948 1.00 94.44 281 VAL A C 1
ATOM 2264 O O . VAL A 1 281 ? -17.880 -14.753 7.728 1.00 94.44 281 VAL A O 1
ATOM 2267 N N . ARG A 1 282 ? -18.892 -15.540 9.580 1.00 92.88 282 ARG A N 1
ATOM 2268 C CA . ARG A 1 282 ? -20.099 -16.046 8.926 1.00 92.88 282 ARG A CA 1
ATOM 2269 C C . ARG A 1 282 ? -21.324 -15.484 9.625 1.00 92.88 282 ARG A C 1
ATOM 2271 O O . ARG A 1 282 ? -21.408 -15.527 10.847 1.00 92.88 282 ARG A O 1
ATOM 2278 N N . ASP A 1 283 ? -22.287 -15.023 8.847 1.00 92.19 283 ASP A N 1
ATOM 2279 C CA . ASP A 1 283 ? -23.636 -14.716 9.303 1.00 92.19 283 ASP A CA 1
ATOM 2280 C C . ASP A 1 283 ? -24.657 -15.659 8.655 1.00 92.19 283 ASP A C 1
ATOM 2282 O O . ASP A 1 283 ? -24.398 -16.261 7.612 1.00 92.19 283 ASP A O 1
ATOM 2286 N N . GLU A 1 284 ? -25.816 -15.803 9.293 1.00 86.62 284 GLU A N 1
ATOM 2287 C CA . GLU A 1 284 ? -26.970 -16.544 8.761 1.00 86.62 284 GLU A CA 1
ATOM 2288 C C . GLU A 1 284 ? -28.002 -15.591 8.127 1.00 86.62 284 GLU A C 1
ATOM 2290 O O . GLU A 1 284 ? -29.207 -15.839 8.157 1.00 86.62 284 GLU A O 1
ATOM 2295 N N . GLY A 1 285 ? -27.537 -14.451 7.614 1.00 88.00 285 GLY A N 1
ATOM 2296 C CA . GLY A 1 285 ? -28.375 -13.388 7.090 1.00 88.00 285 GLY A CA 1
ATOM 2297 C C . GLY A 1 285 ? -28.803 -13.556 5.636 1.00 88.00 285 GLY A C 1
ATOM 2298 O O . GLY A 1 285 ? -28.620 -14.585 4.987 1.00 88.00 285 GLY A O 1
ATOM 2299 N N . VAL A 1 286 ? -29.382 -12.483 5.099 1.00 86.56 286 VAL A N 1
ATOM 2300 C CA . VAL A 1 286 ? -29.979 -12.444 3.751 1.00 86.56 286 VAL A CA 1
ATOM 2301 C C . VAL A 1 286 ? -28.963 -12.365 2.598 1.00 86.56 286 VAL A C 1
ATOM 2303 O O . VAL A 1 286 ? -29.354 -12.430 1.430 1.00 86.56 286 VAL A O 1
ATOM 2306 N N . GLY A 1 287 ? -27.667 -12.232 2.898 1.00 83.00 287 GLY A N 1
ATOM 2307 C CA . GLY A 1 287 ? -26.600 -12.069 1.907 1.00 83.00 287 GLY A CA 1
ATOM 2308 C C . GLY A 1 287 ? -26.673 -10.748 1.121 1.00 83.00 287 GLY A C 1
ATOM 2309 O O . GLY A 1 287 ? -27.401 -9.821 1.475 1.00 83.00 287 GLY A O 1
ATOM 2310 N N . PHE A 1 288 ? -25.905 -10.639 0.030 1.00 81.38 288 PHE A N 1
ATOM 2311 C CA . PHE A 1 288 ? -25.865 -9.442 -0.822 1.00 81.38 288 PHE A CA 1
ATOM 2312 C C . PHE A 1 288 ? -26.103 -9.764 -2.303 1.00 81.38 288 PHE A C 1
ATOM 2314 O O . PHE A 1 288 ? -25.670 -10.789 -2.828 1.00 81.38 288 PHE A O 1
ATOM 2321 N N . LYS A 1 289 ? -26.784 -8.854 -3.015 1.00 76.00 289 LYS A N 1
ATOM 2322 C CA . LYS A 1 289 ? -27.001 -8.964 -4.465 1.00 76.00 289 LYS A CA 1
ATOM 2323 C C . LYS A 1 289 ? -25.749 -8.508 -5.213 1.00 76.00 289 LYS A C 1
ATOM 2325 O O . LYS A 1 289 ? -25.458 -7.314 -5.255 1.00 76.00 289 LYS A O 1
ATOM 2330 N N . ILE A 1 290 ? -25.047 -9.440 -5.851 1.00 77.12 290 ILE A N 1
ATOM 2331 C CA . ILE A 1 290 ? -23.949 -9.120 -6.768 1.00 77.12 290 ILE A CA 1
ATOM 2332 C C . ILE A 1 290 ? -24.569 -8.524 -8.037 1.00 77.12 290 ILE A C 1
ATOM 2334 O O . ILE A 1 290 ? -25.215 -9.234 -8.807 1.00 77.12 290 ILE A O 1
ATOM 2338 N N . ARG A 1 291 ? -24.413 -7.211 -8.264 1.00 66.00 291 ARG A N 1
ATOM 2339 C CA . ARG A 1 291 ? -24.656 -6.663 -9.608 1.00 66.00 291 ARG A CA 1
ATOM 2340 C C . ARG A 1 291 ? -23.556 -7.205 -10.522 1.00 66.00 291 ARG A C 1
ATOM 2342 O O . ARG A 1 291 ? -22.391 -7.090 -10.140 1.00 66.00 291 ARG A O 1
ATOM 2349 N N . PRO A 1 292 ? -23.882 -7.772 -11.695 1.00 59.16 292 PRO A N 1
ATOM 2350 C CA . PRO A 1 292 ? -22.863 -8.158 -12.661 1.00 59.16 292 PRO A CA 1
ATOM 2351 C C . PRO A 1 292 ? -21.995 -6.937 -12.977 1.00 59.16 292 PRO A C 1
ATOM 2353 O O . PRO A 1 292 ? -22.513 -5.895 -13.375 1.00 59.16 292 PRO A O 1
ATOM 2356 N N . SER A 1 293 ? -20.689 -7.037 -12.745 1.00 58.84 293 SER A N 1
ATOM 2357 C CA . SER A 1 293 ? -19.740 -5.993 -13.116 1.00 58.84 293 SER A CA 1
ATOM 2358 C C . SER A 1 293 ? -19.659 -5.910 -14.643 1.00 58.84 293 SER A C 1
ATOM 2360 O O . SER A 1 293 ? -19.332 -6.899 -15.298 1.00 58.84 293 SER A O 1
ATOM 2362 N N . GLU A 1 294 ? -19.931 -4.735 -15.216 1.00 53.06 294 GLU A N 1
ATOM 2363 C CA . GLU A 1 294 ? -19.755 -4.411 -16.643 1.00 53.06 294 GLU A CA 1
ATOM 2364 C C . GLU A 1 294 ? -18.263 -4.345 -17.035 1.00 53.06 294 GLU A C 1
ATOM 2366 O O . GLU A 1 294 ? -17.759 -3.329 -17.504 1.00 53.06 294 GLU A O 1
ATOM 2371 N N . SER A 1 295 ? -17.509 -5.423 -16.827 1.00 52.12 295 SER A N 1
ATOM 2372 C CA . SER A 1 295 ? -16.068 -5.474 -17.108 1.00 52.12 295 SER A CA 1
ATOM 2373 C C . SER A 1 295 ? -15.705 -6.444 -18.230 1.00 52.12 295 SER A C 1
ATOM 2375 O O . SER A 1 295 ? -14.601 -6.983 -18.245 1.00 52.12 295 SER A O 1
ATOM 2377 N N . GLN A 1 296 ? -16.607 -6.671 -19.192 1.00 48.59 296 GLN A N 1
ATOM 2378 C CA . GLN A 1 296 ? -16.302 -7.533 -20.336 1.00 48.59 296 GLN A CA 1
ATOM 2379 C C . GLN A 1 296 ? -16.979 -7.092 -21.637 1.00 48.59 296 GLN A C 1
ATOM 2381 O O . GLN A 1 296 ? -17.650 -7.876 -22.288 1.00 48.59 296 GLN A O 1
ATOM 2386 N N . GLN A 1 297 ? -16.774 -5.842 -22.059 1.00 48.25 297 GLN A N 1
ATOM 2387 C CA . GLN A 1 297 ? -16.967 -5.452 -23.460 1.00 48.25 297 GLN A CA 1
ATOM 2388 C C . GLN A 1 297 ? -16.033 -4.293 -23.819 1.00 48.25 297 GLN A C 1
ATOM 2390 O O . GLN A 1 297 ? -16.371 -3.127 -23.656 1.00 48.25 297 GLN A O 1
ATOM 2395 N N . ARG A 1 298 ? -14.829 -4.636 -24.291 1.00 42.97 298 ARG A N 1
ATOM 2396 C CA . ARG A 1 298 ? -14.040 -3.878 -25.283 1.00 42.97 298 ARG A CA 1
ATOM 2397 C C . ARG A 1 298 ? -12.847 -4.729 -25.727 1.00 42.97 298 ARG A C 1
ATOM 2399 O O . ARG A 1 298 ? -11.690 -4.392 -25.510 1.00 42.97 298 ARG A O 1
ATOM 2406 N N . GLY A 1 299 ? -13.152 -5.861 -26.360 1.00 38.25 299 GLY A N 1
ATOM 2407 C CA . GLY A 1 299 ? -12.224 -6.455 -27.314 1.00 38.25 299 GLY A CA 1
ATOM 2408 C C . GLY A 1 299 ? -12.263 -5.601 -28.576 1.00 38.25 299 GLY A C 1
ATOM 2409 O O . GLY A 1 299 ? -13.249 -5.635 -29.304 1.00 38.25 299 GLY A O 1
ATOM 2410 N N . TRP A 1 300 ? -11.232 -4.790 -28.801 1.00 49.34 300 TRP A N 1
ATOM 2411 C CA . TRP A 1 300 ? -10.994 -4.205 -30.116 1.00 49.34 300 TRP A CA 1
ATOM 2412 C C . TRP A 1 300 ? -10.364 -5.288 -30.988 1.00 49.34 300 TRP A C 1
ATOM 2414 O O . TRP A 1 300 ? -9.211 -5.661 -30.787 1.00 49.34 300 TRP A O 1
ATOM 2424 N N . GLY A 1 301 ? -11.143 -5.808 -31.931 1.00 41.94 301 GLY A N 1
ATOM 2425 C CA . GLY A 1 301 ? -10.680 -6.725 -32.959 1.00 41.94 301 GLY A CA 1
ATOM 2426 C C . GLY A 1 301 ? -11.584 -6.631 -34.182 1.00 41.94 301 GLY A C 1
ATOM 2427 O O . GLY A 1 301 ? -12.763 -6.953 -34.091 1.00 41.94 301 GLY A O 1
ATOM 2428 N N . GLY A 1 302 ? -11.004 -6.208 -35.306 1.00 39.00 302 GLY A N 1
ATOM 2429 C CA . GLY A 1 302 ? -11.542 -6.432 -36.648 1.00 39.00 302 GLY A CA 1
ATOM 2430 C C . GLY A 1 302 ? -12.271 -5.254 -37.290 1.00 39.00 302 GLY A C 1
ATOM 2431 O O . GLY A 1 302 ? -13.489 -5.159 -37.186 1.00 39.00 302 GLY A O 1
ATOM 2432 N N . CYS A 1 303 ? -11.522 -4.417 -38.010 1.00 39.97 303 CYS A N 1
ATOM 2433 C CA . CYS A 1 303 ? -11.686 -4.159 -39.448 1.00 39.97 303 CYS A CA 1
ATOM 2434 C C . CYS A 1 303 ? -10.321 -3.732 -40.001 1.00 39.97 303 CYS A C 1
ATOM 2436 O O . CYS A 1 303 ? -9.659 -2.914 -39.324 1.00 39.97 303 CYS A O 1
#

Secondary structure (DSSP, 8-state):
-HHHHHHHHHHHHHHHHTT-HHHHHHHHHHHHHHHHHHHHTT-B---SSTTTTTSBHHHHHHHHSS-HHHHHHHHHHHHHHHHHHHHHHHHHHHHHHHHHHHHHHHHHHHHHHHHHHHHHHHHHHHHHHHHHHHHHHHHHHHHHIIIIIIHHHHHHHHHHHHHHHHS---HHHHHHHHHHHHHHHHHHHHHHHHHHHH--THHHHT-HHHHHHHIIIIIIHHTT-EEEEEEEE---PPPHHHHHHHHHHHHHHHHHIIIII--SEEEEEEEE-SS-EEEEEEE-S-----PPP----------

pLDDT: mean 83.08, std 11.16, range [38.25, 97.62]

Sequence (303 aa):
GILAGLGLRRRAQQVEQEGRDNLARRFRWAALGFAMYGLTQIFVGPIDMFPANMINSAVFVGFAGFPVQLIRAAMAVLITVNLIQAIQAVEREREQQLLTAQQARLEALQQVQRDLEERQELRRELLRHTVIAQEEERSRIARELHDETAQFLTALSLNLATLKNLLPEQQKTMDLINDLQSQTRQMSQGIYRLVHDLRPAQLDDLGLVPTLQYLAEEEYRRAGLKVDLQVEGQRRRMDPLVETVFFRVAQEALTNVVRHAQCDRAAVELIFENEQVVMRVRDEGVGFKIRPSESQQRGWGGC

Foldseek 3Di:
DQVQLVVLQVVLVVCVVVVNNVLSVLSNQLSVLVNVLVVLVQADDDDPDPPNVVRHQVVCCVVVVDGSVVVNVVSVVSNVVSVVVSVVVVVVVVVVVVVVVVVVVVVVVVVVVVVVVVVVVVVVVVVVVVVVVLLVVLLVVLVVLCVPVLVVLVVVLVVLVVVCVPDPPDPVSNVVSVVSNVVSVVVNVVSVVSSVVSPPPCCVVVNQPVNVVCCQPPVVVVLQAHEAEAEEDDDDHDDSVVSVVLNVVSNVLSVCCSVPFPDRYKYWYWYDDPPDIDIDIDDPGPDDDDDPPPPDDDPPDDD

Solvent-accessible surface area (backbone atoms only — not comparable to full-atom values): 16586 Å² total; per-residue (Å²): 72,48,70,60,10,53,54,32,39,53,50,14,54,54,35,40,75,70,69,36,56,72,55,16,50,29,30,41,53,25,12,52,24,27,34,54,51,33,57,56,62,66,44,35,70,91,41,102,44,91,64,33,70,80,34,19,49,67,59,47,26,73,73,73,74,48,64,67,64,59,57,49,51,53,34,50,53,52,25,51,53,28,48,53,54,42,51,54,52,54,50,52,53,51,53,50,53,49,51,52,52,49,50,55,49,50,52,52,50,52,51,52,48,50,55,51,50,54,51,51,50,52,51,52,51,54,51,50,51,51,52,51,54,51,54,51,49,28,44,49,53,20,47,54,48,49,59,57,50,49,50,50,49,50,52,51,50,51,51,51,56,48,49,63,72,72,50,79,96,39,71,75,60,53,53,51,51,52,49,53,50,49,51,50,50,51,49,50,56,49,51,52,49,54,27,48,73,51,36,52,69,49,41,77,80,65,28,54,67,59,40,51,51,48,46,32,64,58,55,33,42,73,73,61,30,48,52,48,81,46,77,44,68,72,88,72,91,67,61,69,69,56,40,49,50,54,50,51,52,51,52,53,51,53,51,45,37,74,73,63,22,85,47,52,47,36,38,38,41,41,38,40,53,97,92,51,73,49,76,47,79,48,68,78,38,79,72,80,86,81,73,84,76,93,80,83,85,81,84,89,76,90,133